Protein AF-A0A0C2HDV7-F1 (afdb_monomer)

Mean predicted aligned error: 20.83 Å

Foldseek 3Di:
DDDDDDDDDDDDDDDDDDDDDDDDDDDDDDDDDDDDDDDDDDPPDPPPPPDPPPPPPDLVNQQDDPVVCVVDVCNVVSVVVSVVVVVVVVVVVVVVVVVVVVVVDPDDDDWDKDKDKDKDKDDWADPPDDPDDTGHIDMDIDIDIDTDDPVVVVPPPDDPDPPPCDPDDGPCNVDPDDDDDDDDDDD

Structure (mmCIF, N/CA/C/O backbone):
data_AF-A0A0C2HDV7-F1
#
_entry.id   AF-A0A0C2HDV7-F1
#
loop_
_atom_site.group_PDB
_atom_site.id
_atom_site.type_symbol
_atom_site.label_atom_id
_atom_site.label_alt_id
_atom_site.label_comp_id
_atom_site.label_asym_id
_atom_site.label_entity_id
_atom_site.label_seq_id
_atom_site.pdbx_PDB_ins_code
_atom_site.Cartn_x
_atom_site.Cartn_y
_atom_site.Cartn_z
_atom_site.occupancy
_atom_site.B_iso_or_equiv
_atom_site.auth_seq_id
_atom_site.auth_comp_id
_atom_site.auth_asym_id
_atom_site.auth_atom_id
_atom_site.pdbx_PDB_model_num
ATOM 1 N N . MET A 1 1 ? -59.441 -46.193 22.919 1.00 48.69 1 MET A N 1
ATOM 2 C CA . MET A 1 1 ? -58.029 -46.493 22.608 1.00 48.69 1 MET A CA 1
ATOM 3 C C . MET A 1 1 ? -57.249 -45.200 22.692 1.00 48.69 1 MET A C 1
ATOM 5 O O . MET A 1 1 ? -57.453 -44.307 21.884 1.00 48.69 1 MET A O 1
ATOM 9 N N . G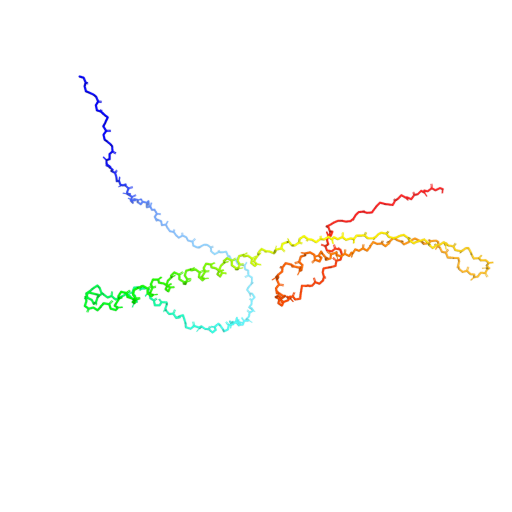LN A 1 2 ? -56.463 -45.074 23.749 1.00 44.62 2 GLN A N 1
ATOM 10 C CA . GLN A 1 2 ? -55.671 -43.905 24.094 1.00 44.62 2 GLN A CA 1
ATOM 11 C C . GLN A 1 2 ? -54.221 -44.386 24.103 1.00 44.62 2 GLN A C 1
ATOM 13 O O . GLN A 1 2 ? -53.930 -45.383 24.760 1.00 44.62 2 GLN A O 1
ATOM 18 N N . GLN A 1 3 ? -53.328 -43.733 23.361 1.00 53.06 3 GLN A N 1
ATOM 19 C CA . GLN A 1 3 ? -51.895 -43.954 23.524 1.00 53.06 3 GLN A CA 1
ATOM 20 C C . GLN A 1 3 ? -51.184 -42.603 23.552 1.00 53.06 3 GLN A C 1
ATOM 22 O O . GLN A 1 3 ? -51.102 -41.879 22.564 1.00 53.06 3 GLN A O 1
ATOM 27 N N . GLN A 1 4 ? -50.764 -42.267 24.768 1.00 49.44 4 GLN A N 1
ATOM 28 C CA . GLN A 1 4 ? -50.008 -41.091 25.166 1.00 49.44 4 GLN A CA 1
ATOM 29 C C . GLN A 1 4 ? -48.524 -41.318 24.832 1.00 49.44 4 GLN A C 1
ATOM 31 O O . GLN A 1 4 ? -48.013 -42.426 25.004 1.00 49.44 4 GLN A O 1
ATOM 36 N N . ARG A 1 5 ? -47.818 -40.273 24.382 1.00 45.16 5 ARG A N 1
ATOM 37 C CA . ARG A 1 5 ? -46.348 -40.253 24.348 1.00 45.16 5 ARG A CA 1
ATOM 38 C C . ARG A 1 5 ? -45.830 -39.680 25.662 1.00 45.16 5 ARG A C 1
ATOM 40 O O . ARG A 1 5 ? -46.248 -38.605 26.080 1.00 45.16 5 ARG A O 1
ATOM 47 N N . ALA A 1 6 ? -44.945 -40.443 26.293 1.00 49.50 6 ALA A N 1
ATOM 48 C CA . ALA A 1 6 ? -44.369 -40.164 27.594 1.00 49.50 6 ALA A CA 1
ATOM 49 C C . ALA A 1 6 ? -43.298 -39.062 27.559 1.00 49.50 6 ALA A C 1
ATOM 51 O O . ALA A 1 6 ? -42.581 -38.865 26.577 1.00 49.50 6 ALA A O 1
ATOM 52 N N . VAL A 1 7 ? -43.236 -38.385 28.699 1.00 46.41 7 VAL A N 1
ATOM 53 C CA . VAL A 1 7 ? -42.347 -37.311 29.136 1.00 46.41 7 VAL A CA 1
ATOM 54 C C . VAL A 1 7 ? -40.959 -37.871 29.463 1.00 46.41 7 VAL A C 1
ATOM 56 O O . VAL A 1 7 ? -40.852 -38.928 30.079 1.00 46.41 7 VAL A O 1
ATOM 59 N N . GLY A 1 8 ? -39.896 -37.151 29.098 1.00 40.53 8 GLY A N 1
ATOM 60 C CA . GLY A 1 8 ? -38.521 -37.454 29.504 1.00 40.53 8 GLY A CA 1
ATOM 61 C C . GLY A 1 8 ? -37.828 -36.214 30.065 1.00 40.53 8 GLY A C 1
ATOM 62 O O . GLY A 1 8 ? -37.508 -35.284 29.332 1.00 40.53 8 GLY A O 1
ATOM 63 N N . THR A 1 9 ? -37.614 -36.179 31.377 1.00 45.03 9 THR A N 1
ATOM 64 C CA . THR A 1 9 ? -36.794 -35.211 32.140 1.00 45.03 9 THR A CA 1
ATOM 65 C C . THR A 1 9 ? -36.450 -35.897 33.479 1.00 45.03 9 THR A C 1
ATOM 67 O O . THR A 1 9 ? -37.218 -36.774 33.876 1.00 45.03 9 THR A O 1
ATOM 70 N N . PRO A 1 10 ? -35.477 -35.455 34.302 1.00 49.47 10 PRO A N 1
ATOM 71 C CA . PRO A 1 10 ? -34.052 -35.116 34.123 1.00 49.47 10 PRO A CA 1
ATOM 72 C C . PRO A 1 10 ? -33.140 -36.031 34.999 1.00 49.47 10 PRO A C 1
ATOM 74 O O . PRO A 1 10 ? -33.642 -36.817 35.796 1.00 49.47 10 PRO A O 1
ATOM 77 N N . GLY A 1 11 ? -31.803 -35.890 34.962 1.00 38.06 11 GLY A N 1
ATOM 78 C CA . GLY A 1 11 ? -30.963 -36.517 36.006 1.00 38.06 11 GLY A CA 1
ATOM 79 C C . GLY A 1 11 ? -29.440 -36.531 35.816 1.00 38.06 11 GLY A C 1
ATOM 80 O O . GLY A 1 11 ? -28.897 -37.570 35.486 1.00 38.06 11 GLY A O 1
ATOM 81 N N . GLN A 1 12 ? -28.797 -35.375 36.037 1.00 54.12 12 GLN A N 1
ATOM 82 C CA . GLN A 1 12 ? -27.615 -35.103 36.895 1.00 54.12 12 GLN A CA 1
ATOM 83 C C . GLN A 1 12 ? -26.324 -35.988 36.937 1.00 54.12 12 GLN A C 1
ATOM 85 O O . GLN A 1 12 ? -26.309 -37.136 36.511 1.00 54.12 12 GLN A O 1
ATOM 90 N N . PRO A 1 13 ? -25.189 -35.411 37.421 1.00 50.50 13 PRO A N 1
ATOM 91 C CA . PRO A 1 13 ? -23.819 -35.776 37.048 1.00 50.50 13 PRO A CA 1
ATOM 92 C C . PRO A 1 13 ? -23.128 -36.718 38.049 1.00 50.50 13 PRO A C 1
ATOM 94 O O . PRO A 1 13 ? -23.463 -36.747 39.229 1.00 50.50 13 PRO A O 1
ATOM 97 N N . MET A 1 14 ? -22.083 -37.421 37.603 1.00 46.78 14 MET A N 1
ATOM 98 C CA . MET A 1 14 ? -21.182 -38.180 38.478 1.00 46.78 14 MET A CA 1
ATOM 99 C C . MET A 1 14 ? -19.749 -37.667 38.346 1.00 46.78 14 MET A C 1
ATOM 101 O O . MET A 1 14 ? -19.088 -37.870 37.330 1.00 46.78 14 MET A O 1
ATOM 105 N N . GLY A 1 15 ? -19.266 -37.018 39.404 1.00 45.50 15 GLY A N 1
ATOM 106 C CA . GLY A 1 15 ? -17.843 -36.948 39.710 1.00 45.50 15 GLY A CA 1
ATOM 107 C C . GLY A 1 15 ? -17.444 -38.137 40.584 1.00 45.50 15 GLY A C 1
ATOM 108 O O . GLY A 1 15 ? -18.199 -38.535 41.469 1.00 45.50 15 GLY A O 1
ATOM 109 N N . ARG A 1 16 ? -16.236 -38.673 40.387 1.00 40.19 16 ARG A N 1
ATOM 110 C CA . ARG A 1 16 ? -15.528 -39.434 41.423 1.00 40.19 16 ARG A CA 1
ATOM 111 C C . ARG A 1 16 ? -14.016 -39.302 41.260 1.00 40.19 16 ARG A C 1
ATOM 113 O O . ARG A 1 16 ? -13.449 -39.663 40.235 1.00 40.19 16 ARG A O 1
ATOM 120 N N . TYR A 1 17 ? -13.402 -38.784 42.318 1.00 38.69 17 TYR A N 1
ATOM 121 C CA . TYR A 1 17 ? -11.988 -38.905 42.653 1.00 38.69 17 TYR A CA 1
ATOM 122 C C . TYR A 1 17 ? -11.646 -40.358 43.024 1.00 38.69 17 TYR A C 1
ATOM 124 O O . TYR A 1 17 ? -12.464 -41.041 43.644 1.00 38.69 17 TYR A O 1
ATOM 132 N N . GLY A 1 18 ? -10.414 -40.789 42.740 1.00 40.88 18 GLY A N 1
ATOM 133 C CA . GLY A 1 18 ? -9.810 -41.981 43.342 1.00 40.88 18 GLY A CA 1
ATOM 134 C C . GLY A 1 18 ? -8.333 -42.169 42.940 1.00 40.88 18 GLY A C 1
ATOM 135 O O . GLY A 1 18 ? -8.039 -41.991 41.762 1.00 40.88 18 GLY A O 1
ATOM 136 N N . PRO A 1 19 ? -7.402 -42.481 43.869 1.00 49.50 19 PRO A N 1
ATOM 137 C CA . PRO A 1 19 ? -5.956 -42.265 43.720 1.00 49.50 19 PRO A CA 1
ATOM 138 C C . PRO A 1 19 ? -5.161 -43.549 43.410 1.00 49.50 19 PRO A C 1
ATOM 140 O O . PRO A 1 19 ? -5.576 -44.642 43.788 1.00 49.50 19 PRO A O 1
ATOM 143 N N . GLN A 1 20 ? -3.978 -43.419 42.795 1.00 45.97 20 GLN A N 1
ATOM 144 C CA . GLN A 1 20 ? -3.011 -44.520 42.658 1.00 45.97 20 GLN A CA 1
ATOM 145 C C . GLN A 1 20 ? -1.764 -44.272 43.535 1.00 45.97 20 GLN A C 1
ATOM 147 O O . GLN A 1 20 ? -1.162 -43.201 43.425 1.00 45.97 20 GLN A O 1
ATOM 152 N N . PRO A 1 21 ? -1.390 -45.218 44.422 1.00 45.91 21 PRO A N 1
ATOM 153 C CA . PRO A 1 21 ? -0.249 -45.107 45.329 1.00 45.91 21 PRO A CA 1
ATOM 154 C C . PRO A 1 21 ? 1.010 -45.813 44.795 1.00 45.91 21 PRO A C 1
ATOM 156 O O . PRO A 1 21 ? 0.920 -46.837 44.123 1.00 45.91 21 PRO A O 1
ATOM 159 N N . GLY A 1 22 ? 2.189 -45.307 45.178 1.00 41.81 22 GLY A N 1
ATOM 160 C CA . GLY A 1 22 ? 3.467 -46.012 45.016 1.00 41.81 22 GLY A CA 1
ATOM 161 C C . GLY A 1 22 ? 4.698 -45.109 45.148 1.00 41.81 22 GLY A C 1
ATOM 162 O O . GLY A 1 22 ? 5.231 -44.646 44.148 1.00 41.81 22 GLY A O 1
ATOM 163 N N . ALA A 1 23 ? 5.144 -44.860 46.382 1.00 42.09 23 ALA A N 1
ATOM 164 C CA . ALA A 1 23 ? 6.410 -44.201 46.733 1.00 42.09 23 ALA A CA 1
ATOM 165 C C . ALA A 1 23 ? 7.506 -45.268 46.986 1.00 42.09 23 ALA A C 1
ATOM 167 O O . ALA A 1 23 ? 7.201 -46.315 47.551 1.00 42.09 23 ALA A O 1
ATOM 168 N N . THR A 1 24 ? 8.768 -45.119 46.560 1.00 49.06 24 THR A N 1
ATOM 169 C CA . THR A 1 24 ? 9.946 -44.539 47.273 1.00 49.06 24 THR A CA 1
ATOM 170 C C . THR A 1 24 ? 11.250 -45.053 46.559 1.00 49.06 24 THR A C 1
ATOM 172 O O . THR A 1 24 ? 11.112 -45.748 45.556 1.00 49.06 24 THR A O 1
ATOM 175 N N . PRO A 1 25 ? 12.509 -44.769 46.987 1.00 48.03 25 PRO A N 1
ATOM 176 C CA . PRO A 1 25 ? 13.262 -43.533 46.723 1.00 48.03 25 PRO A CA 1
ATOM 177 C C . PRO A 1 25 ? 14.736 -43.760 46.251 1.00 48.03 25 PRO A C 1
ATOM 179 O O . PRO A 1 25 ? 15.220 -44.879 46.174 1.00 48.03 25 PRO A O 1
ATOM 182 N N . GLN A 1 26 ? 15.468 -42.650 46.038 1.00 40.72 26 GLN A N 1
ATOM 183 C CA . GLN A 1 26 ? 16.943 -42.498 46.091 1.00 40.72 26 GLN A CA 1
ATOM 184 C C . GLN A 1 26 ? 17.830 -43.273 45.094 1.00 40.72 26 GLN A C 1
ATOM 186 O O . GLN A 1 26 ? 18.019 -44.476 45.186 1.00 40.72 26 GLN A O 1
ATOM 191 N N . SER A 1 27 ? 18.626 -42.549 44.303 1.00 37.88 27 SER A N 1
ATOM 192 C CA . SER A 1 27 ? 19.987 -42.142 44.711 1.00 37.88 27 SER A CA 1
ATOM 193 C C . SER A 1 27 ? 20.729 -41.452 43.561 1.00 37.88 27 SER A C 1
ATOM 195 O O . SER A 1 27 ? 20.669 -41.837 42.396 1.00 37.88 27 SER A O 1
ATOM 197 N N . ALA A 1 28 ? 21.397 -40.358 43.915 1.00 45.84 28 ALA A N 1
ATOM 198 C CA . ALA A 1 28 ? 22.229 -39.561 43.037 1.00 45.84 28 ALA A CA 1
ATOM 199 C C . ALA A 1 28 ? 23.504 -40.330 42.669 1.00 45.84 28 ALA A C 1
ATOM 201 O O . ALA A 1 28 ? 24.279 -40.672 43.559 1.00 45.84 28 ALA A O 1
ATOM 202 N N . MET A 1 29 ? 23.772 -40.510 41.372 1.00 49.97 29 MET A N 1
ATOM 203 C CA . MET A 1 29 ? 25.102 -40.897 40.906 1.00 49.97 29 MET A CA 1
ATOM 204 C C . MET A 1 29 ? 25.754 -39.732 40.165 1.00 49.97 29 MET A C 1
ATOM 206 O O . MET A 1 29 ? 25.402 -39.375 39.040 1.00 49.97 29 MET A O 1
ATOM 210 N N . ARG A 1 30 ? 26.712 -39.122 40.865 1.00 43.41 30 ARG A N 1
ATOM 211 C CA . ARG A 1 30 ? 27.676 -38.148 40.356 1.00 43.41 30 ARG A CA 1
ATOM 212 C C . ARG A 1 30 ? 28.460 -38.762 39.192 1.00 43.41 30 ARG A C 1
ATOM 214 O O . ARG A 1 30 ? 29.067 -39.816 39.349 1.00 43.41 30 ARG A O 1
ATOM 221 N N . ARG A 1 31 ? 28.517 -38.062 38.057 1.00 42.34 31 ARG A N 1
ATOM 222 C CA . ARG A 1 31 ? 29.558 -38.264 37.038 1.00 42.34 31 ARG A CA 1
ATOM 223 C C . ARG A 1 31 ? 30.763 -37.369 37.375 1.00 42.34 31 ARG A C 1
ATOM 225 O O . ARG A 1 31 ? 30.552 -36.171 37.563 1.00 42.34 31 ARG A O 1
ATOM 232 N N . PRO A 1 32 ? 31.993 -37.902 37.475 1.00 42.62 32 PRO A N 1
ATOM 233 C CA . PRO A 1 32 ? 33.190 -37.107 37.721 1.00 42.62 32 PRO A CA 1
ATOM 234 C C . PRO A 1 32 ? 33.857 -36.657 36.412 1.00 42.62 32 PRO A C 1
ATOM 236 O O . PRO A 1 32 ? 33.950 -37.433 35.467 1.00 42.62 32 PRO A O 1
ATOM 239 N N . GLY A 1 33 ? 34.388 -35.430 36.406 1.00 40.81 33 GLY A N 1
ATOM 240 C CA . GLY A 1 33 ? 35.483 -35.032 35.511 1.00 40.81 33 GLY A CA 1
ATOM 241 C C . GLY A 1 33 ? 35.120 -34.070 34.378 1.00 40.81 33 GLY A C 1
ATOM 242 O O . GLY A 1 33 ? 34.785 -34.493 33.278 1.00 40.81 33 GLY A O 1
ATOM 243 N N . GLY A 1 34 ? 35.281 -32.769 34.628 1.00 47.22 34 GLY A N 1
ATOM 244 C CA . GLY A 1 34 ? 35.343 -31.720 33.606 1.00 47.22 34 GLY A CA 1
ATOM 245 C C . GLY A 1 34 ? 35.905 -30.427 34.220 1.00 47.22 34 GLY A C 1
ATOM 246 O O . GLY A 1 34 ? 35.340 -29.984 35.221 1.00 47.22 34 GLY A O 1
ATOM 247 N N . PRO A 1 35 ? 37.011 -29.839 33.716 1.00 51.84 35 PRO A N 1
ATOM 248 C CA . PRO A 1 35 ? 37.652 -28.687 34.354 1.00 51.84 35 PRO A CA 1
ATOM 249 C C . PRO A 1 35 ? 36.781 -27.427 34.313 1.00 51.84 35 PRO A C 1
ATOM 251 O O . PRO A 1 35 ? 36.218 -27.060 33.284 1.00 51.84 35 PRO A O 1
ATOM 254 N N . GLN A 1 36 ? 36.705 -26.763 35.462 1.00 45.19 36 GLN A N 1
ATOM 255 C CA . GLN A 1 36 ? 35.918 -25.570 35.738 1.00 45.19 36 GLN A CA 1
ATOM 256 C C . GLN A 1 36 ? 36.758 -24.319 35.423 1.00 45.19 36 GLN A C 1
ATOM 258 O O . GLN A 1 36 ? 37.765 -24.069 36.078 1.00 45.19 36 GLN A O 1
ATOM 263 N N . MET A 1 37 ? 36.351 -23.535 34.422 1.00 54.12 37 MET A N 1
ATOM 264 C CA . MET A 1 37 ? 36.906 -22.201 34.148 1.00 54.12 37 MET A CA 1
ATOM 265 C C . MET A 1 37 ? 36.133 -21.151 34.966 1.00 54.12 37 MET A C 1
ATOM 267 O O . MET A 1 37 ? 34.900 -21.150 34.901 1.00 54.12 37 MET A O 1
ATOM 271 N N . PRO A 1 38 ? 36.786 -20.236 35.707 1.00 53.69 38 PRO A N 1
ATOM 272 C CA . PRO A 1 38 ? 36.096 -19.138 36.368 1.00 53.69 38 PRO A CA 1
ATOM 273 C C . PRO A 1 38 ? 36.068 -17.919 35.437 1.00 53.69 38 PRO A C 1
ATOM 275 O O . PRO A 1 38 ? 37.097 -17.305 35.173 1.00 53.69 38 PRO A O 1
ATOM 278 N N . SER A 1 39 ? 34.888 -17.534 34.952 1.00 46.94 39 SER A N 1
ATOM 279 C CA . SER A 1 39 ? 34.677 -16.198 34.385 1.00 46.94 39 SER A CA 1
ATOM 280 C C . SER A 1 39 ? 33.662 -15.463 35.248 1.00 46.94 39 SER A C 1
ATOM 282 O O . SER A 1 39 ? 32.464 -15.740 35.221 1.00 46.94 39 SER A O 1
ATOM 284 N N . GLN A 1 40 ? 34.190 -14.567 36.082 1.00 54.16 40 GLN A N 1
ATOM 285 C CA . GLN A 1 40 ? 33.429 -13.548 36.788 1.00 54.16 40 GLN A CA 1
ATOM 286 C C . GLN A 1 40 ? 33.012 -1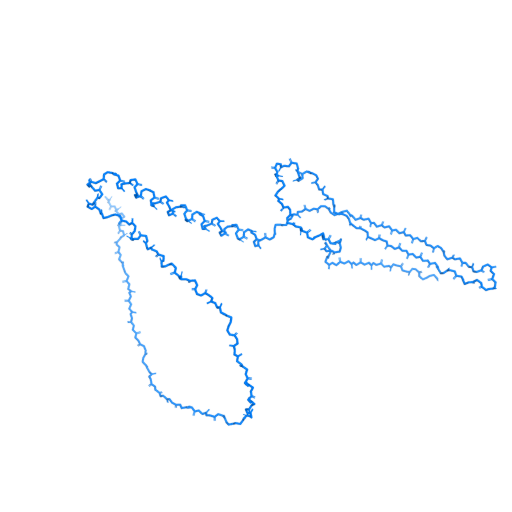2.472 35.782 1.00 54.16 40 GLN A C 1
ATOM 288 O O . GLN A 1 40 ? 33.855 -11.793 35.201 1.00 54.16 40 GLN A O 1
ATOM 293 N N . GLY A 1 41 ? 31.707 -12.294 35.613 1.00 50.03 41 GLY A N 1
ATOM 294 C CA . GLY A 1 41 ? 31.116 -11.120 34.986 1.00 50.03 41 GLY A CA 1
ATOM 295 C C . GLY A 1 41 ? 29.807 -10.801 35.708 1.00 50.03 41 GLY A C 1
ATOM 296 O O . GLY A 1 41 ? 28.981 -11.703 35.859 1.00 50.03 41 GLY A O 1
ATOM 297 N N . PRO A 1 42 ? 29.596 -9.575 36.215 1.00 60.16 42 PRO A N 1
ATOM 298 C CA . PRO A 1 42 ? 28.341 -9.232 36.870 1.00 60.16 42 PRO A CA 1
ATOM 299 C C . PRO A 1 42 ? 27.208 -9.153 35.831 1.00 60.16 42 PRO A C 1
ATOM 301 O O . PRO A 1 42 ? 27.385 -8.522 34.785 1.00 60.16 42 PRO A O 1
ATOM 304 N N . PRO A 1 43 ? 26.019 -9.730 36.088 1.00 52.78 43 PRO A N 1
ATOM 305 C CA . PRO A 1 43 ? 24.863 -9.476 35.247 1.00 52.78 43 PRO A CA 1
ATOM 306 C C . PRO A 1 43 ? 24.350 -8.059 35.531 1.00 52.78 43 PRO A C 1
ATOM 308 O O . PRO A 1 43 ? 23.731 -7.798 36.563 1.00 52.78 43 PRO A O 1
ATOM 311 N N . MET A 1 44 ? 24.593 -7.135 34.600 1.00 52.75 44 MET A N 1
ATOM 312 C CA . MET A 1 44 ? 23.867 -5.866 34.531 1.00 52.75 44 MET A CA 1
ATOM 313 C C . MET A 1 44 ? 22.379 -6.171 34.311 1.00 52.75 44 MET A C 1
ATOM 315 O O . MET A 1 44 ? 21.944 -6.479 33.202 1.00 52.75 44 MET A O 1
ATOM 319 N N . GLN A 1 45 ? 21.584 -6.104 35.379 1.00 61.50 45 GLN A N 1
ATOM 320 C CA . GLN A 1 45 ? 20.130 -6.071 35.267 1.00 61.50 45 GLN A CA 1
ATOM 321 C C . GLN A 1 45 ? 19.719 -4.681 34.761 1.00 61.50 45 GLN A C 1
ATOM 323 O O . GLN A 1 45 ? 20.050 -3.685 35.409 1.00 61.50 45 GLN A O 1
ATOM 328 N N . PRO A 1 46 ? 18.990 -4.558 33.637 1.00 54.66 46 PRO A N 1
ATOM 329 C CA . PRO A 1 46 ? 18.388 -3.288 33.282 1.00 54.66 46 PRO A CA 1
ATOM 330 C C . PRO A 1 46 ? 17.308 -2.973 34.317 1.00 54.66 46 PRO A C 1
ATOM 332 O O . PRO A 1 46 ? 16.369 -3.746 34.520 1.00 54.66 46 PRO A O 1
ATOM 335 N N . ASN A 1 47 ? 17.485 -1.827 34.968 1.00 51.09 47 ASN A N 1
ATOM 336 C CA . ASN A 1 47 ? 16.602 -1.227 35.953 1.00 51.09 47 ASN A CA 1
ATOM 337 C C . ASN A 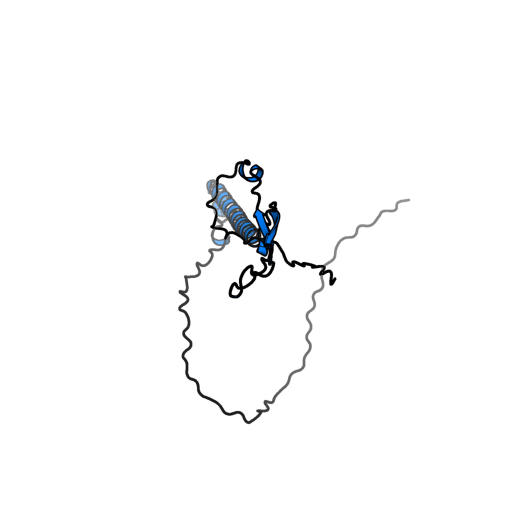1 47 ? 15.179 -1.099 35.374 1.00 51.09 47 ASN A C 1
ATOM 339 O O . ASN A 1 47 ? 14.826 -0.101 34.743 1.00 51.09 47 ASN A O 1
ATOM 343 N N . ARG A 1 48 ? 14.350 -2.139 35.534 1.00 56.81 48 ARG A N 1
ATOM 344 C CA . ARG A 1 48 ? 12.913 -2.047 35.280 1.00 56.81 48 ARG A CA 1
ATOM 345 C C . ARG A 1 48 ? 12.346 -1.192 36.396 1.00 56.81 48 ARG A C 1
ATOM 347 O O . ARG A 1 48 ? 12.084 -1.695 37.482 1.00 56.81 48 ARG A O 1
ATOM 354 N N . VAL A 1 49 ? 12.157 0.093 36.104 1.00 53.84 49 VAL A N 1
ATOM 355 C CA . VAL A 1 49 ? 11.324 0.992 36.903 1.00 53.84 49 VAL A CA 1
ATOM 356 C C . VAL A 1 49 ? 9.978 0.295 37.081 1.00 53.84 49 VAL A C 1
ATOM 358 O O . VAL A 1 49 ? 9.165 0.217 36.158 1.00 53.84 49 VAL A O 1
ATOM 361 N N . SER A 1 50 ? 9.790 -0.295 38.256 1.00 54.75 50 SER A N 1
ATOM 362 C CA . SER A 1 50 ? 8.557 -0.926 38.686 1.00 54.75 50 SER A CA 1
ATOM 363 C C . SER A 1 50 ? 7.519 0.176 38.806 1.00 54.75 50 SER A C 1
ATOM 365 O O . SER A 1 50 ? 7.391 0.819 39.847 1.00 54.75 50 SER A O 1
ATOM 367 N N . GLN A 1 51 ? 6.803 0.443 37.714 1.00 56.81 51 GLN A N 1
ATOM 368 C CA . GLN A 1 51 ? 5.606 1.257 37.803 1.00 56.81 51 GLN A CA 1
ATOM 369 C C . GLN A 1 51 ? 4.670 0.582 38.809 1.00 56.81 51 GLN A C 1
ATOM 371 O O . GLN A 1 51 ? 4.456 -0.632 38.702 1.00 56.81 51 GLN A O 1
ATOM 376 N N . PRO A 1 52 ? 4.131 1.320 39.794 1.00 51.44 52 PRO A N 1
ATOM 377 C CA . PRO A 1 52 ? 3.203 0.741 40.742 1.00 51.44 52 PRO A CA 1
ATOM 378 C C . PRO A 1 52 ? 2.027 0.189 39.946 1.00 51.44 52 PRO A C 1
ATOM 380 O O . PRO A 1 52 ? 1.312 0.928 39.264 1.00 51.44 52 PRO A O 1
ATOM 383 N N . ILE A 1 53 ? 1.856 -1.132 40.009 1.00 60.75 53 ILE A N 1
ATOM 384 C CA . ILE A 1 53 ? 0.675 -1.824 39.510 1.00 60.75 53 ILE A CA 1
ATOM 385 C C . ILE A 1 53 ? -0.500 -1.167 40.225 1.00 60.75 53 ILE A C 1
ATOM 387 O O . ILE A 1 53 ? -0.752 -1.434 41.402 1.00 60.75 53 ILE A O 1
ATOM 391 N N . ARG A 1 54 ? -1.191 -0.249 39.539 1.00 57.47 54 ARG A N 1
ATOM 392 C CA . ARG A 1 54 ? -2.444 0.318 40.026 1.00 57.47 54 ARG A CA 1
ATOM 393 C C . ARG A 1 54 ? -3.369 -0.873 40.202 1.00 57.47 54 ARG A C 1
ATOM 395 O O . ARG A 1 54 ? -3.826 -1.446 39.212 1.00 57.47 54 ARG A O 1
ATOM 402 N N . LYS A 1 55 ? -3.567 -1.297 41.454 1.00 58.53 55 LYS A N 1
ATOM 403 C CA . LYS A 1 55 ? -4.509 -2.354 41.816 1.00 58.53 55 LYS A CA 1
ATOM 404 C C . LYS A 1 55 ? -5.819 -1.993 41.131 1.00 58.53 55 LYS A C 1
ATOM 406 O O . LYS A 1 55 ? -6.402 -0.951 41.422 1.00 58.53 55 LYS A O 1
ATOM 411 N N . LYS A 1 56 ? -6.204 -2.792 40.138 1.00 59.56 56 LYS A N 1
ATOM 412 C CA . LYS A 1 56 ? -7.400 -2.562 39.334 1.00 59.56 56 LYS A CA 1
ATOM 413 C C . LYS A 1 56 ? -8.574 -2.649 40.313 1.00 59.56 56 LYS A C 1
ATOM 415 O O . LYS A 1 56 ? -8.892 -3.750 40.760 1.00 59.56 56 LYS A O 1
ATOM 420 N N . LYS A 1 57 ? -9.116 -1.496 40.739 1.00 62.09 57 LYS A N 1
ATOM 421 C CA . LYS A 1 57 ? -10.286 -1.430 41.630 1.00 62.09 57 LYS A CA 1
ATOM 422 C C . LYS A 1 57 ? -11.370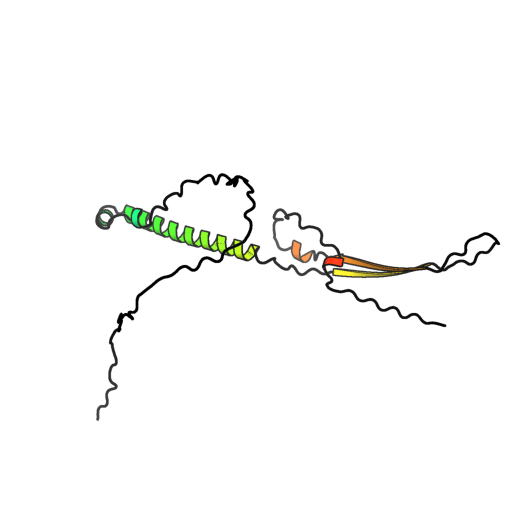 -2.301 41.010 1.00 62.09 57 LYS A C 1
ATOM 424 O O . LYS A 1 57 ? -11.651 -2.161 39.815 1.00 62.09 57 LYS A O 1
ATOM 429 N N . ARG A 1 58 ? -11.875 -3.272 41.770 1.00 61.84 58 ARG A N 1
ATOM 430 C CA . ARG A 1 58 ? -12.785 -4.276 41.223 1.00 61.84 58 ARG A CA 1
ATOM 431 C C . ARG A 1 58 ? -14.124 -3.607 40.948 1.00 61.84 58 ARG A C 1
ATOM 433 O O . ARG A 1 58 ? -14.521 -2.689 41.653 1.00 61.84 58 ARG A O 1
ATOM 440 N N . TYR A 1 59 ? -14.835 -4.086 39.931 1.00 65.06 59 TYR A N 1
ATOM 441 C CA . TYR A 1 59 ? -16.170 -3.586 39.598 1.00 65.06 59 TYR A CA 1
ATOM 442 C C . TYR A 1 59 ? -17.139 -3.662 40.793 1.00 65.06 59 TYR A C 1
ATOM 444 O O . TYR A 1 59 ? -17.963 -2.777 40.983 1.00 65.06 59 TYR A O 1
ATOM 452 N N . ALA A 1 60 ? -16.961 -4.675 41.647 1.00 60.44 60 ALA A N 1
ATOM 453 C CA . ALA A 1 60 ? -17.703 -4.845 42.893 1.00 60.44 60 ALA A CA 1
ATOM 454 C C . ALA A 1 60 ? -17.541 -3.671 43.876 1.00 60.44 60 ALA A C 1
ATOM 456 O O . ALA A 1 60 ? -18.487 -3.354 44.585 1.00 60.44 60 ALA A O 1
ATOM 457 N N . ASP A 1 61 ? -16.393 -2.986 43.864 1.00 64.00 61 ASP A N 1
ATOM 458 C C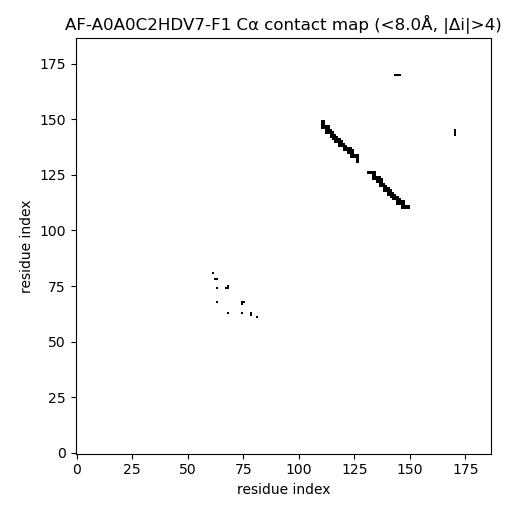A . ASP A 1 61 ? -16.125 -1.843 44.746 1.00 64.00 61 ASP A CA 1
ATOM 459 C C . ASP A 1 61 ? -16.834 -0.562 44.265 1.00 64.00 61 ASP A C 1
ATOM 461 O O . ASP A 1 61 ? -16.868 0.433 44.984 1.00 64.00 61 ASP A O 1
ATOM 465 N N . LYS A 1 62 ? -17.375 -0.567 43.036 1.00 70.44 62 LYS A N 1
ATOM 466 C CA . LYS A 1 62 ? -18.132 0.546 42.446 1.00 70.44 62 LYS A CA 1
ATOM 467 C C . LYS A 1 62 ? -19.654 0.354 42.549 1.00 70.44 62 LYS A C 1
ATOM 469 O O . LYS A 1 62 ? -20.389 1.215 42.096 1.00 70.44 62 LYS A O 1
ATOM 474 N N . LEU A 1 63 ? -20.160 -0.757 43.093 1.00 72.75 63 LEU A N 1
ATOM 475 C CA . LEU A 1 63 ? -21.604 -1.019 43.167 1.00 72.75 63 LEU A CA 1
ATOM 476 C C . LEU A 1 63 ? -22.205 -0.463 44.466 1.00 72.75 63 LEU A C 1
ATOM 478 O O . LEU A 1 63 ? -21.771 -0.819 45.558 1.00 72.75 63 LEU A O 1
ATOM 482 N N . ILE A 1 64 ? -23.251 0.363 44.357 1.00 71.94 64 ILE A N 1
ATOM 483 C CA . ILE A 1 64 ? -24.010 0.861 45.518 1.00 71.94 64 ILE A CA 1
ATOM 484 C C . ILE A 1 64 ? -24.882 -0.271 46.090 1.00 71.94 64 ILE A C 1
ATOM 486 O O . ILE A 1 64 ? -25.492 -1.026 45.326 1.00 71.94 64 ILE A O 1
ATOM 490 N N . SER A 1 65 ? -24.964 -0.392 47.421 1.00 74.00 65 SER A N 1
ATOM 491 C CA . SER A 1 65 ? -25.798 -1.393 48.112 1.00 74.00 65 SER A CA 1
ATOM 492 C C . SER A 1 65 ? -27.291 -1.239 47.764 1.00 74.00 65 SER A C 1
ATOM 494 O O . SER A 1 65 ? -27.767 -0.105 47.708 1.00 74.00 65 SER A O 1
ATOM 496 N N . PRO A 1 66 ? -28.056 -2.335 47.574 1.00 67.88 66 PRO A N 1
ATOM 497 C CA . PRO A 1 66 ? -29.479 -2.287 47.217 1.00 67.88 66 PRO A CA 1
ATOM 498 C C . PRO A 1 66 ? -30.343 -1.420 48.144 1.00 67.88 66 PRO A C 1
ATOM 500 O O . PRO A 1 66 ? -31.216 -0.714 47.657 1.00 67.88 66 PRO A O 1
ATOM 503 N N . GLN A 1 67 ? -30.055 -1.399 49.450 1.00 61.44 67 GLN A N 1
ATOM 504 C CA . GLN A 1 67 ? -30.811 -0.607 50.435 1.00 61.44 67 GLN A CA 1
ATOM 505 C C . GLN A 1 67 ? -30.671 0.912 50.234 1.00 61.44 67 GLN A C 1
ATOM 507 O O . GLN A 1 67 ? -31.593 1.663 50.524 1.00 61.44 67 GLN A O 1
ATOM 512 N N . VAL A 1 68 ? -29.537 1.377 49.700 1.00 63.19 68 VAL A N 1
ATOM 513 C CA . VAL A 1 68 ? -29.325 2.799 49.372 1.00 63.19 68 VAL A CA 1
ATOM 514 C C . VAL A 1 68 ? -29.986 3.155 48.034 1.00 63.19 68 VAL A C 1
ATOM 516 O O . VAL A 1 68 ? -30.306 4.317 47.797 1.00 63.19 68 VAL A O 1
ATOM 519 N N . ARG A 1 69 ? -30.243 2.161 47.170 1.00 65.81 69 ARG A N 1
ATOM 520 C CA . ARG A 1 69 ? -30.875 2.382 45.860 1.00 65.81 69 ARG A CA 1
ATOM 521 C C . ARG A 1 69 ? -32.349 2.747 45.964 1.00 65.81 69 ARG A C 1
ATOM 523 O O . ARG A 1 69 ? -32.829 3.557 45.185 1.00 65.81 69 ARG A O 1
ATOM 530 N N . GLU A 1 70 ? -33.043 2.157 46.930 1.00 62.62 70 GLU A N 1
ATOM 531 C CA . GLU A 1 70 ? -34.465 2.415 47.172 1.00 62.62 70 GLU A CA 1
ATOM 532 C C . GLU A 1 70 ? -34.696 3.782 47.840 1.00 62.62 70 GLU A C 1
ATOM 534 O O . GLU A 1 70 ? -35.721 4.419 47.620 1.00 62.62 70 GLU A O 1
ATOM 539 N N . LEU A 1 71 ? -33.7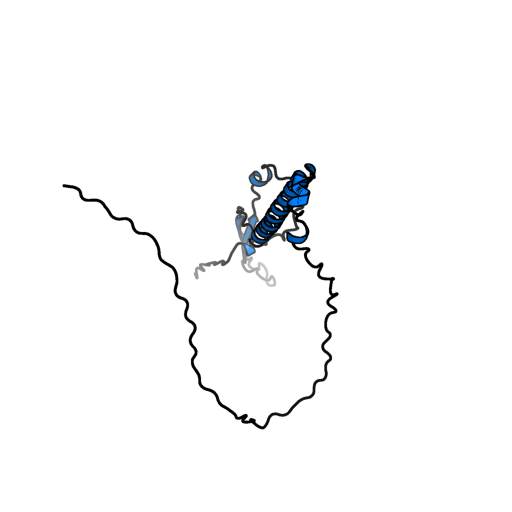06 4.269 48.600 1.00 64.56 71 LEU A N 1
ATOM 540 C CA . LEU A 1 71 ? -33.755 5.560 49.293 1.00 64.56 71 LEU A CA 1
ATOM 541 C C . LEU A 1 71 ? -33.344 6.749 48.413 1.00 64.56 71 LEU A C 1
ATOM 543 O O . LEU A 1 71 ? -33.756 7.874 48.686 1.00 64.56 71 LEU A O 1
ATOM 547 N N . VAL A 1 72 ? -32.520 6.526 47.382 1.00 73.69 72 VAL A N 1
ATOM 548 C CA . VAL A 1 72 ? -31.960 7.602 46.553 1.00 73.69 72 VAL A CA 1
ATOM 549 C C . VAL A 1 72 ? -32.248 7.337 45.071 1.00 73.69 72 VAL A C 1
ATOM 551 O O . VAL A 1 72 ? -31.550 6.524 44.456 1.00 73.69 72 VAL A O 1
ATOM 554 N N . PRO A 1 73 ? -33.213 8.040 44.449 1.00 72.00 73 PRO A N 1
ATOM 555 C CA . PRO A 1 73 ? -33.566 7.837 43.039 1.00 72.00 73 PRO A CA 1
ATOM 556 C C . PRO A 1 73 ? -32.412 8.142 42.063 1.00 72.00 73 PRO A C 1
ATOM 558 O O . PRO A 1 73 ? -32.340 7.557 40.984 1.00 72.00 73 PRO A O 1
ATOM 561 N N . GLU A 1 74 ? -31.447 8.979 42.455 1.00 77.19 74 GLU A N 1
ATOM 562 C CA . GLU A 1 74 ? -30.237 9.280 41.669 1.00 77.19 74 GLU A CA 1
ATOM 563 C C . GLU A 1 74 ? -29.269 8.084 41.547 1.00 77.19 74 GLU A C 1
ATOM 565 O O . GLU A 1 74 ? -28.422 8.042 40.651 1.00 77.19 74 GLU A O 1
ATOM 570 N N . SER A 1 75 ? -29.402 7.071 42.414 1.00 79.19 75 SER A N 1
ATOM 571 C CA . SER A 1 75 ? -28.550 5.874 42.404 1.00 79.19 75 SER A CA 1
ATOM 572 C C . SER A 1 75 ? -28.680 5.051 41.116 1.00 79.19 75 SER A C 1
ATOM 574 O O . SER A 1 75 ? -27.712 4.412 40.695 1.00 79.19 75 SER A O 1
ATOM 576 N N . GLN A 1 76 ? -29.842 5.100 40.455 1.00 80.69 76 GLN A N 1
ATOM 577 C CA . GLN A 1 76 ? -30.080 4.400 39.194 1.00 80.69 76 GLN A CA 1
ATOM 578 C C . GLN A 1 76 ? -29.246 5.003 38.056 1.00 80.69 76 GLN A C 1
ATOM 580 O O . GLN A 1 76 ? -28.581 4.270 37.326 1.00 80.69 76 GLN A O 1
ATOM 585 N N . ALA A 1 77 ? -29.179 6.336 37.973 1.00 84.25 77 ALA A N 1
ATOM 586 C CA . ALA A 1 77 ? -28.356 7.032 36.985 1.00 84.25 77 ALA A CA 1
ATOM 587 C C . ALA A 1 77 ? -26.861 6.703 37.154 1.00 84.25 77 ALA A C 1
ATOM 589 O O . ALA A 1 77 ? -26.140 6.532 36.171 1.00 84.25 77 ALA A O 1
ATOM 590 N N . TYR A 1 78 ? -26.391 6.546 38.396 1.00 84.44 78 TYR A N 1
ATOM 591 C CA . TYR A 1 78 ? -25.019 6.115 38.672 1.00 84.44 78 TYR A CA 1
ATOM 592 C C . TYR A 1 78 ? -24.734 4.687 38.176 1.00 84.44 78 TYR A C 1
ATOM 594 O O . TYR A 1 78 ? -23.691 4.437 37.568 1.00 84.44 78 TYR A O 1
ATOM 602 N N . MET A 1 79 ? -25.662 3.750 38.389 1.00 86.31 79 MET A N 1
ATOM 603 C CA . MET A 1 79 ? -25.545 2.374 37.889 1.00 86.31 79 MET A CA 1
ATOM 604 C C . MET A 1 79 ? -25.522 2.319 36.357 1.00 86.31 79 MET A C 1
ATOM 606 O O . MET A 1 79 ? -24.738 1.556 35.785 1.00 86.31 79 MET A O 1
ATOM 610 N N . ASP A 1 80 ? -26.324 3.155 35.696 1.00 88.38 80 ASP A N 1
ATOM 611 C CA . ASP A 1 80 ? -26.360 3.256 34.236 1.00 88.38 80 ASP A CA 1
ATOM 612 C C . ASP A 1 80 ? -25.051 3.835 33.679 1.00 88.38 80 ASP A C 1
ATOM 614 O O . ASP A 1 80 ? -24.496 3.299 32.716 1.00 88.38 80 ASP A O 1
ATOM 618 N N . LEU A 1 81 ? -24.490 4.865 34.325 1.00 89.31 81 LEU A N 1
ATOM 619 C CA . LEU A 1 81 ? -23.164 5.397 33.990 1.00 89.31 81 LEU A CA 1
ATOM 620 C C . LEU A 1 81 ? -22.068 4.340 34.162 1.00 89.31 81 LEU A C 1
ATOM 622 O O . LEU A 1 81 ? -21.185 4.215 33.312 1.00 89.31 81 LEU A O 1
ATOM 626 N N . LEU A 1 82 ? -22.140 3.546 35.228 1.00 88.94 82 LEU A N 1
ATOM 627 C CA . LEU A 1 82 ? -21.193 2.470 35.501 1.00 88.94 82 LEU A CA 1
ATOM 628 C C . LEU A 1 82 ? -21.296 1.328 34.466 1.00 88.94 82 LEU A C 1
ATOM 630 O O . LEU A 1 82 ? -20.282 0.777 34.024 1.00 88.94 82 LEU A O 1
ATOM 634 N N . ALA A 1 83 ? -22.510 0.984 34.033 1.00 87.31 83 ALA A N 1
ATOM 635 C CA . ALA A 1 83 ? -22.741 0.027 32.953 1.00 87.31 83 ALA A CA 1
ATOM 636 C C . ALA A 1 83 ? -22.244 0.563 31.599 1.00 87.31 83 ALA A C 1
ATOM 638 O O . ALA A 1 83 ? -21.632 -0.173 30.817 1.00 87.31 83 ALA A O 1
ATOM 639 N N . PHE A 1 84 ? -22.459 1.854 31.335 1.00 92.88 84 PHE A N 1
ATOM 640 C CA . PHE A 1 84 ? -21.963 2.528 30.142 1.00 92.88 84 PHE A CA 1
ATOM 641 C C . PHE A 1 84 ? -20.429 2.573 30.105 1.00 92.88 84 PHE A C 1
ATOM 643 O O . PHE A 1 84 ? -19.854 2.230 29.073 1.00 92.88 84 PHE A O 1
ATOM 650 N N . GLU A 1 85 ? -19.763 2.884 31.224 1.00 89.94 85 GLU A N 1
ATOM 651 C CA . GLU A 1 85 ? -18.296 2.843 31.363 1.00 89.94 85 GLU A CA 1
ATOM 652 C C . GLU A 1 85 ? -17.751 1.461 30.975 1.00 89.94 85 GLU A C 1
ATOM 654 O O . GLU A 1 85 ? -16.872 1.360 30.120 1.00 89.94 85 GLU A O 1
ATOM 659 N N . GLN A 1 86 ? -18.324 0.378 31.513 1.00 89.50 86 GLN A N 1
ATOM 660 C CA . GLN A 1 86 ? -17.907 -0.982 31.151 1.00 89.50 86 GLN A CA 1
ATOM 661 C C . GLN A 1 86 ? -18.084 -1.282 29.664 1.00 89.50 86 GLN A C 1
ATOM 663 O O . GLN A 1 86 ? -17.208 -1.884 29.037 1.00 89.50 86 GLN A O 1
ATOM 668 N N . LYS A 1 87 ? -19.225 -0.891 29.087 1.00 93.69 87 LYS A N 1
ATOM 669 C CA . LYS A 1 87 ? -19.510 -1.129 27.670 1.00 93.69 87 LYS A CA 1
ATOM 670 C C . LYS A 1 87 ? -18.559 -0.332 26.776 1.00 93.69 87 LYS A C 1
ATOM 672 O O . LYS A 1 87 ? -18.094 -0.862 25.760 1.00 93.69 87 LYS A O 1
ATOM 677 N N . LEU A 1 88 ? -18.238 0.903 27.159 1.00 96.44 88 LEU A N 1
ATOM 678 C CA . LEU A 1 88 ? -17.233 1.723 26.492 1.00 96.44 88 LEU A CA 1
ATOM 679 C C . LEU A 1 88 ? -15.852 1.081 26.585 1.00 96.44 88 LEU A C 1
ATOM 681 O O . LEU A 1 88 ? -15.238 0.850 25.548 1.00 96.44 88 LEU A O 1
ATOM 685 N N . ASP A 1 89 ? -15.388 0.716 27.777 1.00 91.44 89 ASP A N 1
ATOM 686 C CA . ASP A 1 89 ? -14.071 0.104 27.983 1.00 91.44 89 ASP A CA 1
ATOM 687 C C . ASP A 1 89 ? -13.911 -1.220 27.229 1.00 91.44 89 ASP A C 1
ATOM 689 O O . ASP A 1 89 ? -12.852 -1.490 26.645 1.00 91.44 89 ASP A O 1
ATOM 693 N N . ALA A 1 90 ? -14.969 -2.035 27.189 1.00 92.56 90 ALA A N 1
ATOM 694 C CA . ALA A 1 90 ? -15.009 -3.262 26.403 1.00 92.56 90 ALA A CA 1
ATOM 695 C C . ALA A 1 90 ? -14.892 -2.960 24.902 1.00 92.56 90 ALA A C 1
ATOM 697 O O . ALA A 1 90 ? -14.085 -3.576 24.201 1.00 92.56 90 ALA A O 1
ATOM 698 N N . THR A 1 91 ? -15.648 -1.973 24.414 1.00 96.69 91 THR A N 1
ATOM 699 C CA . THR A 1 91 ? -15.621 -1.551 23.007 1.00 96.69 91 THR A CA 1
ATOM 700 C C . THR A 1 91 ? -14.265 -0.963 22.628 1.00 96.69 91 THR A C 1
ATOM 702 O O . THR A 1 91 ? -13.715 -1.315 21.587 1.00 96.69 91 THR A O 1
ATOM 705 N N . ILE A 1 92 ? -13.684 -0.122 23.483 1.00 95.12 92 ILE A N 1
ATOM 706 C CA . ILE A 1 92 ? -12.380 0.509 23.277 1.00 95.12 92 ILE A CA 1
ATOM 707 C C . ILE A 1 92 ? -11.289 -0.554 23.257 1.00 95.12 92 ILE A C 1
ATOM 709 O O . ILE A 1 92 ? -10.505 -0.600 22.313 1.00 95.12 92 ILE A O 1
ATOM 713 N N . THR A 1 93 ? -11.238 -1.437 24.257 1.00 95.12 93 THR A N 1
ATOM 714 C CA . THR A 1 93 ? -10.257 -2.530 24.295 1.00 95.12 93 THR A CA 1
ATOM 715 C C . THR A 1 93 ? -10.366 -3.409 23.052 1.00 95.12 93 THR A C 1
ATOM 717 O O . THR A 1 93 ? -9.351 -3.683 22.412 1.00 95.12 93 THR A O 1
ATOM 720 N N . ARG A 1 94 ? -11.586 -3.789 22.658 1.00 96.00 94 ARG A N 1
ATOM 721 C CA . ARG A 1 94 ? -11.820 -4.577 21.444 1.00 96.00 94 ARG A CA 1
ATOM 722 C C . ARG A 1 94 ? -11.358 -3.842 20.188 1.00 96.00 94 ARG A C 1
ATOM 724 O O . ARG A 1 94 ? -10.581 -4.395 19.425 1.00 96.00 94 ARG A O 1
ATOM 731 N N . LYS A 1 95 ? -11.743 -2.577 20.003 1.00 96.81 95 LYS A N 1
ATOM 732 C CA . LYS A 1 95 ? -11.310 -1.771 18.850 1.00 96.81 95 LYS A CA 1
ATOM 733 C C . LYS A 1 95 ? -9.802 -1.566 18.814 1.00 96.81 95 LYS A C 1
ATOM 735 O O . LYS A 1 95 ? -9.214 -1.587 17.739 1.00 96.81 95 LYS A O 1
ATOM 740 N N . LYS A 1 96 ? -9.155 -1.415 19.971 1.00 95.62 96 LYS A N 1
ATOM 741 C CA . LYS A 1 96 ? -7.692 -1.359 20.061 1.00 95.62 96 LYS A CA 1
ATOM 742 C C . LYS A 1 96 ? -7.061 -2.658 19.565 1.00 95.62 96 LYS A C 1
ATOM 744 O O . LYS A 1 96 ? -6.082 -2.587 18.828 1.00 95.62 96 LYS A O 1
ATOM 749 N N . LEU A 1 97 ? -7.620 -3.813 19.927 1.00 94.69 97 LEU A N 1
ATOM 750 C CA . LEU A 1 97 ? -7.156 -5.110 19.430 1.00 94.69 97 LEU A CA 1
ATOM 751 C C . LEU A 1 97 ? -7.416 -5.273 17.930 1.00 94.69 97 LEU A C 1
ATOM 753 O O . LEU A 1 97 ? -6.484 -5.630 17.219 1.00 94.69 97 LEU A O 1
ATOM 757 N N . ASP A 1 98 ? -8.605 -4.921 17.437 1.00 92.56 98 ASP A N 1
ATOM 758 C CA . ASP A 1 98 ? -8.939 -4.974 16.007 1.00 92.56 98 ASP A CA 1
ATOM 759 C C . ASP A 1 98 ? -7.969 -4.113 15.180 1.00 92.56 98 ASP A C 1
ATOM 761 O O . ASP A 1 98 ? -7.455 -4.553 14.154 1.00 92.56 98 ASP A O 1
ATOM 765 N N . ILE A 1 99 ? -7.661 -2.894 15.646 1.00 91.38 99 ILE A N 1
ATOM 766 C CA . ILE A 1 99 ? -6.685 -2.005 14.997 1.00 91.38 99 ILE A CA 1
ATOM 767 C C . ILE A 1 99 ? -5.288 -2.629 15.038 1.00 91.38 99 ILE A C 1
ATOM 769 O O . ILE A 1 99 ? -4.590 -2.633 14.027 1.00 91.38 99 ILE A O 1
ATOM 773 N N . GLN A 1 100 ? -4.861 -3.180 16.177 1.00 91.88 100 GLN A N 1
ATOM 774 C CA . GLN A 1 100 ? -3.562 -3.850 16.278 1.00 91.88 100 GLN A CA 1
ATOM 775 C C . GLN A 1 100 ? -3.470 -5.080 15.365 1.00 91.88 100 GLN A C 1
ATOM 777 O O . GLN A 1 100 ? -2.427 -5.313 14.760 1.00 91.88 100 GLN A O 1
ATOM 782 N N . GLU A 1 101 ? -4.539 -5.862 15.243 1.00 89.62 101 GLU A N 1
ATOM 783 C CA . GLU A 1 101 ? -4.616 -7.024 14.360 1.00 89.62 101 GLU A CA 1
ATOM 784 C C . GLU A 1 101 ? -4.620 -6.610 12.883 1.00 89.62 101 GLU A C 1
ATOM 786 O O . GLU A 1 101 ? -3.908 -7.203 12.071 1.00 89.62 101 GLU A O 1
ATOM 791 N N . ALA A 1 102 ? -5.352 -5.550 12.538 1.00 85.50 102 ALA A N 1
ATOM 792 C CA . ALA A 1 102 ? -5.370 -4.990 11.193 1.00 85.50 102 ALA A CA 1
ATOM 793 C C . ALA A 1 102 ? -3.995 -4.437 10.794 1.00 85.50 102 ALA A C 1
ATOM 795 O O . ALA A 1 102 ? -3.516 -4.732 9.705 1.00 85.50 102 ALA A O 1
ATOM 796 N N . LEU A 1 103 ? -3.310 -3.714 11.686 1.00 85.19 103 LEU A N 1
ATOM 797 C CA . LEU A 1 103 ? -1.957 -3.204 11.435 1.00 85.19 103 LEU A CA 1
ATOM 798 C C . LEU A 1 103 ? -0.918 -4.325 11.275 1.00 85.19 103 LEU A C 1
ATOM 800 O O . LEU A 1 103 ? 0.068 -4.142 10.561 1.00 85.19 103 LEU A O 1
ATOM 804 N N . LYS A 1 104 ? -1.131 -5.487 11.909 1.00 87.44 104 LYS A N 1
ATOM 805 C CA . LYS A 1 104 ? -0.284 -6.679 11.726 1.00 87.44 104 LYS A CA 1
ATOM 806 C C . LYS A 1 104 ? -0.472 -7.347 10.369 1.00 87.44 104 LYS A C 1
ATOM 808 O O . LYS A 1 104 ? 0.410 -8.096 9.963 1.00 87.44 104 LYS A O 1
ATOM 813 N N . ARG A 1 105 ? -1.590 -7.114 9.674 1.00 82.25 105 ARG A N 1
ATOM 814 C CA . ARG A 1 105 ? -1.821 -7.602 8.310 1.00 82.25 105 ARG A CA 1
ATOM 815 C C . ARG A 1 105 ? -1.414 -6.498 7.327 1.00 82.25 105 ARG A C 1
ATOM 817 O O . ARG A 1 105 ? -2.182 -5.559 7.138 1.00 82.25 105 ARG A O 1
ATOM 824 N N . PRO A 1 106 ? -0.239 -6.577 6.668 1.00 76.56 106 PRO A N 1
ATOM 825 C CA . PRO A 1 106 ? 0.145 -5.568 5.689 1.00 76.56 106 PRO A CA 1
ATOM 826 C C . PRO A 1 106 ? -0.903 -5.525 4.572 1.00 76.56 106 PRO A C 1
ATOM 828 O O . PRO A 1 106 ? -1.098 -6.513 3.859 1.00 76.56 106 PRO A O 1
ATOM 831 N N . GLN A 1 107 ? -1.596 -4.396 4.427 1.00 79.12 107 GLN A N 1
ATOM 832 C CA . GLN A 1 107 ? -2.611 -4.233 3.393 1.00 79.12 107 GLN A CA 1
ATOM 833 C C . GLN A 1 107 ? -1.943 -4.258 2.013 1.00 79.12 107 GLN A C 1
ATOM 835 O O . GLN A 1 107 ? -1.162 -3.373 1.658 1.00 79.12 107 GLN A O 1
ATOM 840 N N . LYS A 1 108 ? -2.244 -5.290 1.220 1.00 80.81 108 LYS A N 1
ATOM 841 C CA . LYS A 1 108 ? -1.714 -5.435 -0.140 1.00 80.81 108 LYS A CA 1
ATOM 842 C C . LYS A 1 108 ? -2.499 -4.534 -1.089 1.00 80.81 108 LYS A C 1
ATOM 844 O O . LYS A 1 108 ? -3.605 -4.872 -1.500 1.00 80.81 108 LYS A O 1
ATOM 849 N N . VAL A 1 109 ? -1.916 -3.398 -1.454 1.00 83.81 109 VAL A N 1
ATOM 850 C CA . VAL A 1 109 ? -2.464 -2.523 -2.497 1.00 83.81 109 VAL A CA 1
ATOM 851 C C . VAL A 1 109 ? -2.027 -3.052 -3.864 1.00 83.81 109 VAL A C 1
ATOM 853 O O . VAL A 1 109 ? -0.828 -3.177 -4.126 1.00 83.81 109 VAL A O 1
ATOM 856 N N . LYS A 1 110 ? -2.989 -3.374 -4.738 1.00 86.00 110 LYS A N 1
ATOM 857 C CA . LYS A 1 110 ? -2.704 -3.694 -6.143 1.00 86.00 110 LYS A CA 1
ATOM 858 C C . LYS A 1 110 ? -2.332 -2.399 -6.866 1.00 86.00 110 LYS A C 1
ATOM 860 O O . LYS A 1 110 ? -3.055 -1.415 -6.777 1.00 86.00 110 LYS A O 1
ATOM 865 N N . LYS A 1 111 ? -1.196 -2.405 -7.558 1.00 86.88 111 LYS A N 1
ATOM 866 C CA . LYS A 1 111 ? -0.717 -1.304 -8.401 1.00 86.88 111 LYS A CA 1
ATOM 867 C C . LYS A 1 111 ? -0.289 -1.878 -9.747 1.00 86.88 111 LYS A C 1
ATOM 869 O O . LYS A 1 111 ? 0.122 -3.037 -9.812 1.00 86.88 111 LYS A O 1
ATOM 874 N N . ARG A 1 112 ? -0.375 -1.082 -10.808 1.00 90.75 112 ARG A N 1
ATOM 875 C CA . ARG A 1 112 ? 0.031 -1.496 -12.155 1.00 90.75 112 ARG A CA 1
ATOM 876 C C . ARG A 1 112 ? 1.511 -1.188 -12.358 1.00 90.75 112 ARG A C 1
ATOM 878 O O . ARG A 1 112 ? 1.928 -0.055 -12.159 1.00 90.75 112 ARG A O 1
ATOM 885 N N . LEU A 1 113 ? 2.310 -2.180 -12.743 1.00 92.00 113 LEU A N 1
ATOM 886 C CA . LEU A 1 113 ? 3.715 -1.995 -13.115 1.00 92.00 113 LEU A CA 1
ATOM 887 C C . LEU A 1 113 ? 3.816 -1.980 -14.642 1.00 92.00 113 LEU A C 1
ATOM 889 O O . LEU A 1 113 ? 3.386 -2.930 -15.290 1.00 92.00 113 LEU A O 1
ATOM 893 N N . ARG A 1 114 ? 4.362 -0.910 -15.217 1.00 93.69 114 ARG A N 1
ATOM 894 C CA . ARG A 1 114 ? 4.675 -0.822 -16.644 1.00 93.69 114 ARG A CA 1
ATOM 895 C C . ARG A 1 114 ? 6.142 -1.168 -16.855 1.00 93.69 114 ARG A C 1
ATOM 897 O O . ARG A 1 114 ? 6.989 -0.625 -16.150 1.00 93.69 114 ARG A O 1
ATOM 904 N N . ILE A 1 115 ? 6.416 -2.051 -17.809 1.00 95.44 115 ILE A N 1
ATOM 905 C CA . ILE A 1 115 ? 7.760 -2.532 -18.142 1.00 95.44 115 ILE A CA 1
ATOM 906 C C . ILE A 1 115 ? 8.117 -2.027 -19.539 1.00 95.44 115 ILE A C 1
ATOM 908 O O . ILE A 1 115 ? 7.285 -2.095 -20.442 1.00 95.44 115 ILE A O 1
ATOM 912 N N . TYR A 1 116 ? 9.338 -1.526 -19.690 1.00 96.25 116 TYR A N 1
ATOM 913 C CA . TYR A 1 116 ? 9.924 -1.103 -20.955 1.00 96.25 116 TYR A CA 1
ATOM 914 C C . TYR A 1 116 ? 11.156 -1.959 -21.230 1.00 96.25 116 TYR A C 1
ATOM 916 O O . TYR A 1 116 ? 11.994 -2.134 -20.345 1.00 96.25 116 TYR A O 1
ATOM 924 N N . ILE A 1 117 ? 11.242 -2.496 -22.443 1.00 95.44 117 ILE A N 1
ATOM 925 C CA . ILE A 1 117 ? 12.378 -3.289 -22.907 1.00 95.44 117 ILE A CA 1
ATOM 926 C C . ILE A 1 117 ? 12.939 -2.569 -24.126 1.00 95.44 117 ILE A C 1
ATOM 928 O O . ILE A 1 117 ? 12.225 -2.393 -25.112 1.00 95.44 117 ILE A O 1
ATOM 932 N N . SER A 1 118 ? 14.193 -2.142 -24.032 1.00 96.50 118 SER A N 1
ATOM 933 C CA . SER A 1 118 ? 14.886 -1.403 -25.084 1.00 96.50 118 SER A CA 1
ATOM 934 C C . SER A 1 118 ? 16.177 -2.120 -25.444 1.00 96.50 118 SER A C 1
ATOM 936 O O . SER A 1 118 ? 16.914 -2.541 -24.556 1.00 96.50 118 SER A O 1
ATOM 938 N N . HIS A 1 119 ? 16.453 -2.235 -26.737 1.00 94.50 119 HIS A N 1
ATOM 939 C CA . HIS A 1 119 ? 17.688 -2.801 -27.264 1.00 94.50 119 HIS A CA 1
ATOM 940 C C . HIS A 1 119 ? 18.478 -1.708 -27.985 1.00 94.50 119 HIS A C 1
ATOM 942 O O . HIS A 1 119 ? 17.918 -0.984 -28.811 1.00 94.50 119 HIS A O 1
ATOM 948 N N . THR A 1 120 ? 19.771 -1.630 -27.692 1.00 94.62 120 THR A N 1
ATOM 949 C CA . THR A 1 120 ? 20.721 -0.741 -28.355 1.00 94.62 120 THR A CA 1
ATOM 950 C C . THR A 1 120 ? 21.866 -1.581 -28.898 1.00 94.62 120 THR A C 1
ATOM 952 O O . THR A 1 120 ? 22.498 -2.310 -28.141 1.00 94.62 120 THR A O 1
ATOM 955 N N . PHE A 1 121 ? 22.157 -1.456 -30.190 1.00 93.12 121 PHE A N 1
ATOM 956 C CA . PHE A 1 121 ? 23.307 -2.093 -30.824 1.00 93.12 121 PHE A CA 1
ATOM 957 C C . PHE A 1 121 ? 24.299 -1.028 -31.279 1.00 93.12 121 PHE A C 1
ATOM 959 O O . PHE A 1 121 ? 23.921 -0.050 -31.923 1.00 93.12 121 PHE A O 1
ATOM 966 N N . ILE A 1 122 ? 25.563 -1.233 -30.938 1.00 89.00 122 ILE A N 1
ATOM 967 C CA . ILE A 1 122 ? 26.701 -0.425 -31.343 1.00 89.00 122 ILE A CA 1
ATOM 968 C C . ILE A 1 122 ? 27.531 -1.308 -32.267 1.00 89.00 122 ILE A C 1
ATOM 970 O O . ILE A 1 122 ? 28.109 -2.307 -31.835 1.00 89.00 122 ILE A O 1
ATOM 974 N N . ALA A 1 123 ? 27.561 -0.952 -33.549 1.00 87.38 123 ALA A N 1
ATOM 975 C CA . ALA A 1 123 ? 28.371 -1.662 -34.524 1.00 87.38 123 ALA A CA 1
ATOM 976 C C . ALA A 1 123 ? 29.857 -1.475 -34.201 1.00 87.38 123 ALA A C 1
ATOM 978 O O . ALA A 1 123 ? 30.298 -0.373 -33.869 1.00 87.38 123 ALA A O 1
ATOM 979 N N . GLY A 1 124 ? 30.615 -2.562 -34.307 1.00 83.56 124 GLY A N 1
ATOM 980 C CA . GLY A 1 124 ? 32.064 -2.488 -34.247 1.00 83.56 124 GLY A CA 1
ATOM 981 C C . GLY A 1 124 ? 32.613 -1.769 -35.474 1.00 83.56 124 GLY A C 1
ATOM 982 O O . GLY A 1 124 ? 32.021 -1.850 -36.552 1.00 83.56 124 GLY A O 1
ATOM 983 N N . LYS A 1 125 ? 33.730 -1.061 -35.309 1.00 81.00 125 LYS A N 1
ATOM 984 C CA . LYS A 1 125 ? 34.445 -0.426 -36.417 1.00 81.00 125 LYS A CA 1
ATOM 985 C C . LYS A 1 125 ? 35.784 -1.129 -36.587 1.00 81.00 125 LYS A C 1
ATOM 987 O O . LYS A 1 125 ? 36.522 -1.271 -35.611 1.00 81.00 125 LYS A O 1
ATOM 992 N N . GLU A 1 126 ? 36.075 -1.585 -37.800 1.00 71.62 126 GLU A N 1
ATOM 993 C CA . GLU A 1 126 ? 37.409 -2.091 -38.121 1.00 71.62 126 GLU A CA 1
ATOM 994 C C . GLU A 1 126 ? 38.420 -0.938 -38.116 1.00 71.62 126 GLU A C 1
ATOM 996 O O . GLU A 1 126 ? 38.060 0.193 -38.461 1.00 71.62 126 GLU A O 1
ATOM 1001 N N . PRO A 1 127 ? 39.670 -1.192 -37.700 1.00 71.25 127 PRO A N 1
ATOM 1002 C CA . PRO A 1 127 ? 40.687 -0.158 -37.671 1.00 71.25 127 PRO A CA 1
ATOM 1003 C C . PRO A 1 127 ? 41.064 0.237 -39.101 1.00 71.25 127 PRO A C 1
ATOM 1005 O O . PRO A 1 127 ? 41.617 -0.557 -39.857 1.00 71.25 127 PRO A O 1
ATOM 1008 N N . GLU A 1 128 ? 40.758 1.477 -39.488 1.00 65.94 128 GLU A N 1
ATOM 1009 C CA . GLU A 1 128 ? 41.053 1.994 -40.834 1.00 65.94 128 GLU A CA 1
ATOM 1010 C C . GLU A 1 128 ? 42.548 2.329 -41.011 1.00 65.94 128 GLU A C 1
ATOM 1012 O O . GLU A 1 128 ? 43.007 2.556 -42.133 1.00 65.94 128 GLU A O 1
ATOM 1017 N N . LYS A 1 129 ? 43.329 2.355 -39.919 1.00 67.31 129 LYS A N 1
ATOM 1018 C CA . LYS A 1 129 ? 44.779 2.598 -39.917 1.00 67.31 129 LYS A CA 1
ATOM 1019 C C . LYS A 1 129 ? 45.531 1.650 -38.985 1.00 67.31 129 LYS A C 1
ATOM 1021 O O . LYS A 1 129 ? 45.061 1.307 -37.904 1.00 67.31 129 LYS A O 1
ATOM 1026 N N . GLU A 1 130 ? 46.751 1.306 -39.390 1.00 56.69 130 GLU A N 1
ATOM 1027 C CA . GLU A 1 130 ? 47.717 0.526 -38.611 1.00 56.69 130 GLU A CA 1
ATOM 1028 C C . GLU A 1 130 ? 48.092 1.298 -37.327 1.00 56.69 130 GLU A C 1
ATOM 1030 O O . GLU A 1 130 ? 48.853 2.264 -37.364 1.00 56.69 130 GLU A O 1
ATOM 1035 N N . GLY A 1 131 ? 47.464 0.933 -36.202 1.00 62.62 131 GLY A N 1
ATOM 1036 C CA . GLY A 1 131 ? 47.622 1.582 -34.891 1.00 62.62 131 GLY A CA 1
ATOM 1037 C C . GLY A 1 131 ? 46.316 2.020 -34.213 1.00 62.62 131 GLY A C 1
ATOM 1038 O O . GLY A 1 131 ? 46.350 2.403 -33.045 1.00 62.62 131 GLY A O 1
ATOM 1039 N N . GLU A 1 132 ? 45.176 1.960 -34.905 1.00 63.06 132 GLU A N 1
ATOM 1040 C CA . GLU A 1 132 ? 43.856 2.188 -34.307 1.00 63.06 132 GLU A CA 1
ATOM 1041 C C . GLU A 1 132 ? 43.323 0.863 -33.730 1.00 63.06 132 GLU A C 1
ATOM 1043 O O . GLU A 1 132 ? 43.407 -0.181 -34.374 1.00 63.06 132 GLU A O 1
ATOM 1048 N N . GLU A 1 133 ? 42.830 0.861 -32.491 1.00 66.12 133 GLU A N 1
ATOM 1049 C CA . GLU A 1 133 ? 42.234 -0.334 -31.887 1.00 66.12 133 GLU A CA 1
ATOM 1050 C C . GLU A 1 133 ? 40.797 -0.469 -32.415 1.00 66.12 133 GLU A C 1
ATOM 1052 O O . GLU A 1 133 ? 39.951 0.398 -32.180 1.00 66.12 133 GLU A O 1
ATOM 1057 N N . GLY A 1 134 ? 40.522 -1.527 -33.184 1.00 68.94 134 GLY A N 1
ATOM 1058 C CA . GLY A 1 134 ? 39.178 -1.801 -33.695 1.00 68.94 134 GLY A CA 1
ATOM 1059 C C . GLY A 1 134 ? 38.162 -1.906 -32.556 1.00 68.94 134 GLY A C 1
ATOM 1060 O O . GLY A 1 134 ? 38.437 -2.489 -31.509 1.00 68.94 134 GLY A O 1
ATOM 1061 N N . THR A 1 135 ? 36.966 -1.347 -32.741 1.00 80.62 135 THR A N 1
ATOM 1062 C CA . THR A 1 135 ? 35.914 -1.413 -31.717 1.00 80.62 135 THR A CA 1
ATOM 1063 C C . THR A 1 135 ? 35.112 -2.699 -31.897 1.00 80.62 135 THR A C 1
ATOM 1065 O O . THR A 1 135 ? 34.597 -2.952 -32.982 1.00 80.62 135 THR A O 1
ATOM 1068 N N . VAL A 1 136 ? 34.974 -3.511 -30.847 1.00 85.88 136 VAL A N 1
ATOM 1069 C CA . VAL A 1 136 ? 34.159 -4.739 -30.877 1.00 85.88 136 VAL A CA 1
ATOM 1070 C C . VAL A 1 136 ? 32.667 -4.369 -30.891 1.00 85.88 136 VAL A C 1
ATOM 1072 O O . VAL A 1 136 ? 32.266 -3.481 -30.133 1.00 85.88 136 VAL A O 1
ATOM 1075 N N . PRO A 1 137 ? 31.823 -5.027 -3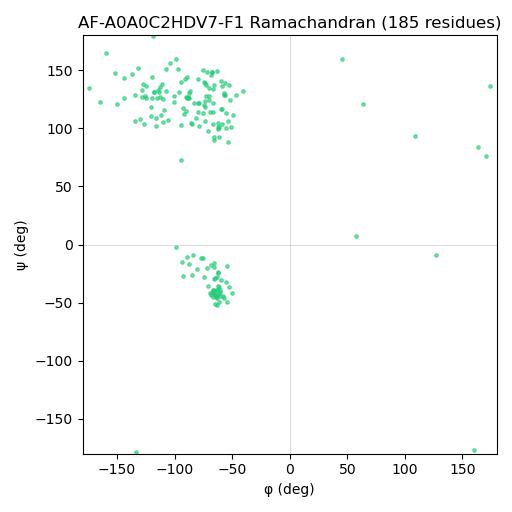1.712 1.00 88.19 137 PRO A N 1
ATOM 1076 C CA . PRO A 1 137 ? 30.382 -4.800 -31.684 1.00 88.19 137 PRO A CA 1
ATOM 1077 C C . PRO A 1 137 ? 29.800 -5.100 -30.299 1.00 88.19 137 PRO A C 1
ATOM 1079 O O . PRO A 1 137 ? 30.110 -6.115 -29.676 1.00 88.19 137 PRO A O 1
ATOM 1082 N N . MET A 1 138 ? 28.921 -4.220 -29.830 1.00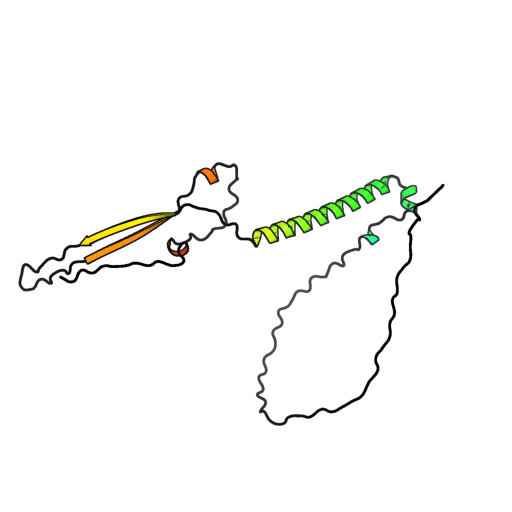 89.25 138 MET A N 1
ATOM 1083 C CA . MET A 1 138 ? 28.304 -4.294 -28.509 1.00 89.25 138 MET A CA 1
ATOM 1084 C C . MET A 1 138 ? 26.790 -4.214 -28.639 1.00 89.25 138 MET A C 1
ATOM 1086 O O . MET A 1 138 ? 26.263 -3.394 -29.383 1.00 89.25 138 MET A O 1
ATOM 1090 N N . TRP A 1 139 ? 26.076 -5.029 -27.870 1.00 90.62 139 TRP A N 1
ATOM 1091 C CA . TRP A 1 139 ? 24.639 -4.874 -27.684 1.00 90.62 139 TRP A CA 1
ATOM 1092 C C . TRP A 1 139 ? 24.329 -4.646 -26.207 1.00 90.62 139 TRP A C 1
ATOM 1094 O O . TRP A 1 139 ? 24.970 -5.206 -25.319 1.00 90.62 139 TRP A O 1
ATOM 1104 N N . GLU A 1 140 ? 23.329 -3.816 -25.942 1.00 92.50 140 GLU A N 1
ATOM 1105 C CA . GLU A 1 140 ? 22.814 -3.540 -24.611 1.00 92.50 140 GLU A CA 1
ATOM 1106 C C . GLU A 1 140 ? 21.298 -3.740 -24.617 1.00 92.50 140 GLU A C 1
ATOM 1108 O O . GLU A 1 140 ? 20.577 -3.145 -25.419 1.00 92.50 140 GLU A O 1
ATOM 1113 N N . LEU A 1 141 ? 20.799 -4.562 -23.694 1.00 94.25 141 LEU A N 1
ATOM 1114 C CA . LEU A 1 141 ? 19.370 -4.723 -23.444 1.00 94.25 141 LEU A CA 1
ATOM 1115 C C . LEU A 1 141 ? 19.021 -4.090 -22.098 1.00 94.25 141 LEU A C 1
ATOM 1117 O O . LEU A 1 141 ? 19.454 -4.552 -21.042 1.00 94.25 141 LEU A O 1
ATOM 1121 N N . ARG A 1 142 ? 18.203 -3.039 -22.128 1.00 94.94 142 ARG A N 1
ATOM 1122 C CA . ARG A 1 142 ? 17.724 -2.333 -20.939 1.00 94.94 142 ARG A CA 1
ATOM 1123 C C . ARG A 1 142 ? 16.310 -2.774 -20.607 1.00 94.94 142 ARG A C 1
ATOM 1125 O O . ARG A 1 142 ? 15.415 -2.709 -21.447 1.00 94.94 142 ARG A O 1
ATOM 1132 N N . VAL A 1 143 ? 16.105 -3.170 -19.354 1.00 95.19 143 VAL A N 1
ATOM 1133 C CA . VAL A 1 143 ? 14.781 -3.467 -18.801 1.00 95.19 143 VAL A CA 1
ATOM 1134 C C . VAL A 1 143 ? 14.489 -2.465 -17.694 1.00 95.19 143 VAL A C 1
ATOM 1136 O O . VAL A 1 143 ? 15.072 -2.522 -16.612 1.00 95.19 143 VAL A O 1
ATOM 1139 N N . GLU A 1 144 ? 13.569 -1.545 -17.958 1.00 93.69 144 GLU A N 1
ATOM 1140 C CA . GLU A 1 144 ? 13.098 -0.569 -16.980 1.00 93.69 144 GLU A CA 1
ATOM 1141 C C . GLU A 1 144 ? 11.682 -0.912 -16.525 1.00 93.69 144 GLU A C 1
ATOM 1143 O O . GLU A 1 144 ? 10.869 -1.424 -17.295 1.00 93.69 144 GLU A O 1
ATOM 1148 N N . GLY A 1 145 ? 11.325 -0.549 -15.291 1.00 93.62 145 GLY A N 1
ATOM 1149 C CA . GLY A 1 145 ? 9.920 -0.563 -14.908 1.00 93.62 145 GLY A CA 1
ATOM 1150 C C . GLY A 1 145 ? 9.509 0.558 -13.980 1.00 93.62 145 GLY A C 1
ATOM 1151 O O . GLY A 1 145 ? 10.245 0.988 -13.090 1.00 93.62 145 GLY A O 1
ATOM 1152 N N . ARG A 1 146 ? 8.286 1.032 -14.215 1.00 90.75 146 ARG A N 1
ATOM 1153 C CA . ARG A 1 146 ? 7.671 2.169 -13.537 1.00 90.75 146 ARG A CA 1
ATOM 1154 C C . ARG A 1 146 ? 6.303 1.777 -13.006 1.00 90.75 146 ARG A C 1
ATOM 1156 O O . ARG A 1 146 ? 5.500 1.166 -13.708 1.00 90.75 146 ARG A O 1
ATOM 1163 N N . LEU A 1 147 ? 6.035 2.125 -11.754 1.00 90.06 147 LEU A N 1
ATOM 1164 C CA . LEU A 1 147 ? 4.736 1.894 -11.135 1.00 90.06 147 LEU A CA 1
ATOM 1165 C C . LEU A 1 147 ? 3.773 2.993 -11.596 1.00 90.06 147 LEU A C 1
ATOM 1167 O O . LEU A 1 147 ? 4.053 4.171 -11.405 1.00 90.06 147 LEU A O 1
ATOM 1171 N N . ILE A 1 148 ? 2.664 2.609 -12.215 1.00 88.62 148 ILE A N 1
ATOM 1172 C CA . ILE A 1 148 ? 1.576 3.518 -12.559 1.00 88.62 148 ILE A CA 1
ATOM 1173 C C . ILE A 1 148 ? 0.777 3.755 -11.278 1.00 88.62 148 ILE A C 1
ATOM 1175 O O . ILE A 1 148 ? 0.272 2.812 -10.659 1.00 88.62 148 ILE A O 1
ATOM 1179 N N . GLU A 1 149 ? 0.676 5.013 -10.871 1.00 78.12 149 GLU A N 1
ATOM 1180 C CA . GLU A 1 149 ? -0.274 5.424 -9.846 1.00 78.12 149 GLU A CA 1
ATOM 1181 C C . GLU A 1 149 ? -1.632 5.593 -10.526 1.00 78.12 149 GLU A C 1
ATOM 1183 O O . GLU A 1 149 ? -1.815 6.493 -11.343 1.00 78.12 149 GLU A O 1
ATOM 1188 N N . ASP A 1 150 ? -2.578 4.690 -10.249 1.00 67.19 150 ASP A N 1
ATOM 1189 C CA . ASP A 1 150 ? -3.956 4.903 -10.683 1.00 67.19 150 ASP A CA 1
ATOM 1190 C C . ASP A 1 150 ? -4.487 6.115 -9.903 1.00 67.19 150 ASP A C 1
ATOM 1192 O O . ASP A 1 150 ? -4.818 6.025 -8.718 1.00 67.19 150 ASP A O 1
ATOM 1196 N N . GLN A 1 151 ? -4.569 7.260 -10.582 1.00 58.59 151 GLN A N 1
ATOM 1197 C CA . GLN A 1 151 ? -5.137 8.511 -10.064 1.00 58.59 151 GLN A CA 1
ATOM 1198 C C . GLN A 1 151 ? -6.572 8.316 -9.526 1.00 58.59 151 GLN A C 1
ATOM 1200 O O . GLN A 1 151 ? -7.040 9.070 -8.676 1.00 58.59 151 GLN A O 1
ATOM 1205 N N . ASN A 1 152 ? -7.230 7.226 -9.933 1.00 50.91 152 ASN A N 1
ATOM 1206 C CA . ASN A 1 152 ? -8.548 6.802 -9.474 1.00 50.91 152 ASN A CA 1
ATOM 1207 C C . ASN A 1 152 ? -8.609 6.387 -7.988 1.00 50.91 152 ASN A C 1
ATOM 1209 O O . ASN A 1 152 ? -9.691 6.348 -7.413 1.00 50.91 152 ASN A O 1
ATOM 1213 N N . GLY A 1 153 ? -7.474 6.068 -7.352 1.00 50.97 153 GLY A N 1
ATOM 1214 C CA . GLY A 1 153 ? -7.412 5.735 -5.921 1.00 50.97 153 GLY A CA 1
ATOM 1215 C C . GLY A 1 153 ? -7.239 6.946 -4.997 1.00 50.97 153 GLY A C 1
ATOM 1216 O O . GLY A 1 153 ? -7.485 6.832 -3.799 1.00 50.97 153 GLY A O 1
ATOM 1217 N N . ALA A 1 154 ? -6.828 8.095 -5.544 1.00 49.81 154 ALA A N 1
ATOM 1218 C CA . ALA A 1 154 ? -6.649 9.345 -4.802 1.00 49.81 154 ALA A CA 1
ATOM 1219 C C . ALA A 1 154 ? -7.896 10.252 -4.846 1.00 49.81 154 ALA A C 1
ATOM 1221 O O . ALA A 1 154 ? -8.012 11.167 -4.039 1.00 49.81 154 ALA A O 1
ATOM 1222 N N . ALA A 1 155 ? -8.843 9.984 -5.755 1.00 40.28 155 ALA A N 1
ATOM 1223 C CA . ALA A 1 155 ? -10.063 10.778 -5.928 1.00 40.28 155 ALA A CA 1
ATOM 1224 C C . ALA A 1 155 ? -11.215 10.396 -4.973 1.00 40.28 155 ALA A C 1
ATOM 1226 O O . ALA A 1 155 ? -12.206 11.115 -4.883 1.00 40.28 155 ALA A O 1
ATOM 1227 N N . ALA A 1 156 ? -11.104 9.294 -4.225 1.00 45.38 156 ALA A N 1
ATOM 1228 C CA . ALA A 1 156 ? -12.127 8.876 -3.266 1.00 45.38 156 ALA A CA 1
ATOM 1229 C C . ALA A 1 156 ? -11.809 9.382 -1.848 1.00 45.38 156 ALA A C 1
ATOM 1231 O O . ALA A 1 156 ? -11.391 8.606 -0.991 1.00 45.38 156 ALA A O 1
ATOM 1232 N N . GLY A 1 157 ? -11.983 10.690 -1.623 1.00 45.81 157 GLY A N 1
ATOM 1233 C CA . GLY A 1 157 ? -12.327 11.302 -0.324 1.00 45.81 157 GLY A CA 1
ATOM 1234 C C . GLY A 1 157 ? -11.420 11.066 0.892 1.00 45.81 157 GLY A C 1
ATOM 1235 O O . GLY A 1 157 ? -11.785 11.463 1.996 1.00 45.81 157 GLY A O 1
ATOM 1236 N N . GLN A 1 158 ? -10.260 10.433 0.742 1.00 50.09 158 GLN A N 1
ATOM 1237 C CA . GLN A 1 158 ? -9.320 10.236 1.837 1.00 50.09 158 GLN A CA 1
ATOM 1238 C C . GLN A 1 158 ? -8.443 11.477 1.941 1.00 50.09 158 GLN A C 1
ATOM 1240 O O . GLN A 1 158 ? -7.541 11.692 1.131 1.00 50.09 158 GLN A O 1
ATOM 1245 N N . THR A 1 159 ? -8.717 12.296 2.957 1.00 46.19 159 THR A N 1
ATOM 1246 C CA . THR A 1 159 ? -7.754 13.254 3.502 1.00 46.19 159 THR A CA 1
ATOM 1247 C C . THR A 1 159 ? -6.382 12.579 3.548 1.00 46.19 159 THR A C 1
ATOM 1249 O O . THR A 1 159 ? -6.303 11.437 4.013 1.00 46.19 159 THR A O 1
ATOM 1252 N N . PRO A 1 160 ? -5.304 13.222 3.062 1.00 47.72 160 PRO A N 1
ATOM 1253 C CA . PRO A 1 160 ? -3.981 12.626 3.095 1.00 47.72 160 PRO A CA 1
ATOM 1254 C C . PRO A 1 160 ? -3.569 12.487 4.562 1.00 47.72 160 PRO A C 1
ATOM 1256 O O . PRO A 1 160 ? -3.035 13.409 5.172 1.00 47.72 160 PRO A O 1
ATOM 1259 N N . ALA A 1 161 ? -3.857 11.328 5.159 1.00 57.03 161 ALA A N 1
ATOM 1260 C CA . ALA A 1 161 ? -3.231 10.915 6.401 1.00 57.03 161 ALA A CA 1
ATOM 1261 C C . ALA A 1 161 ? -1.718 11.029 6.178 1.00 57.03 161 ALA A C 1
ATOM 1263 O O . ALA A 1 161 ? -1.268 10.655 5.090 1.00 57.03 161 ALA A O 1
ATOM 1264 N N . PRO A 1 162 ? -0.938 11.551 7.146 1.00 50.03 162 PRO A N 1
ATOM 1265 C CA . PRO A 1 162 ? 0.486 11.791 6.963 1.00 50.03 162 PRO A CA 1
ATOM 1266 C C . PRO A 1 162 ? 1.118 10.490 6.486 1.00 50.03 162 PRO A C 1
ATOM 1268 O O . PRO A 1 162 ? 1.199 9.509 7.234 1.00 50.03 162 PRO A O 1
ATOM 1271 N N . ALA A 1 163 ? 1.456 10.459 5.196 1.00 59.78 163 ALA A N 1
ATOM 1272 C CA . ALA A 1 163 ? 1.976 9.283 4.544 1.00 59.78 163 ALA A CA 1
ATOM 1273 C C . ALA A 1 163 ? 3.279 8.970 5.264 1.00 59.78 163 ALA A C 1
ATOM 1275 O O . ALA A 1 163 ? 4.278 9.670 5.100 1.00 59.78 163 ALA A O 1
ATOM 1276 N N . ARG A 1 164 ? 3.254 7.944 6.122 1.00 56.50 164 ARG A N 1
ATOM 1277 C CA . ARG A 1 164 ? 4.481 7.356 6.655 1.00 56.50 164 ARG A CA 1
ATOM 1278 C C . ARG A 1 164 ? 5.397 7.160 5.448 1.00 56.50 164 ARG A C 1
ATOM 1280 O O . ARG A 1 164 ? 4.903 6.604 4.465 1.00 56.50 164 ARG A O 1
ATOM 1287 N N . PRO A 1 165 ? 6.658 7.627 5.479 1.00 51.81 165 PRO A N 1
ATOM 1288 C CA . PRO A 1 165 ? 7.552 7.535 4.335 1.00 51.81 165 PRO A CA 1
ATOM 1289 C C . PRO A 1 165 ? 7.757 6.057 4.014 1.00 51.81 165 PRO A C 1
ATOM 1291 O O . PRO A 1 165 ? 8.580 5.367 4.611 1.00 51.81 165 PRO A O 1
ATOM 1294 N N . MET A 1 166 ? 6.923 5.536 3.118 1.00 64.12 166 MET A N 1
ATOM 1295 C CA . MET A 1 166 ? 7.028 4.176 2.644 1.00 64.12 166 MET A CA 1
ATOM 1296 C C . MET A 1 166 ? 8.226 4.172 1.705 1.00 64.12 166 MET A C 1
ATOM 1298 O O . MET A 1 166 ? 8.235 4.936 0.734 1.00 64.12 166 MET A O 1
ATOM 1302 N N . PRO A 1 167 ? 9.260 3.367 1.994 1.00 66.81 167 PRO A N 1
ATOM 1303 C CA . PRO A 1 167 ? 10.452 3.345 1.168 1.00 66.81 167 PRO A CA 1
ATOM 1304 C C . PRO A 1 167 ? 10.052 3.019 -0.272 1.00 66.81 167 PRO A C 1
ATOM 1306 O O . PRO A 1 167 ? 9.314 2.059 -0.521 1.00 66.81 167 PRO A O 1
ATOM 1309 N N . LYS A 1 168 ? 10.510 3.843 -1.224 1.00 71.12 168 LYS A N 1
ATOM 1310 C CA . LYS A 1 168 ? 10.273 3.625 -2.656 1.00 71.12 168 LYS A CA 1
ATOM 1311 C C . LYS A 1 168 ? 10.778 2.225 -3.012 1.00 71.12 168 LYS A C 1
ATOM 1313 O O . LYS A 1 168 ? 11.972 1.943 -2.923 1.00 71.12 168 LYS A O 1
ATOM 1318 N N . ARG A 1 169 ? 9.862 1.323 -3.375 1.00 80.81 169 ARG A N 1
ATOM 1319 C CA . ARG A 1 169 ? 10.218 -0.046 -3.767 1.00 80.81 169 ARG A CA 1
ATOM 1320 C C . ARG A 1 169 ? 10.934 -0.009 -5.115 1.00 80.81 169 ARG A C 1
ATOM 1322 O O . ARG A 1 169 ? 10.414 0.562 -6.069 1.00 80.81 169 ARG A O 1
ATOM 1329 N N . LYS A 1 170 ? 12.111 -0.634 -5.187 1.00 88.31 170 LYS A N 1
ATOM 1330 C CA . LYS A 1 170 ? 12.858 -0.815 -6.441 1.00 88.31 170 LYS A CA 1
ATOM 1331 C C . LYS A 1 170 ? 12.053 -1.685 -7.414 1.00 88.31 170 LYS A C 1
ATOM 1333 O O . LYS A 1 170 ? 11.340 -2.584 -6.969 1.00 88.31 170 LYS A O 1
ATOM 1338 N N . PHE A 1 171 ? 12.217 -1.467 -8.720 1.00 89.62 171 PHE A N 1
ATOM 1339 C CA . PHE A 1 171 ? 11.609 -2.288 -9.780 1.00 89.62 171 PHE A CA 1
ATOM 1340 C C . PHE A 1 171 ? 11.843 -3.794 -9.565 1.00 89.62 171 PHE A C 1
ATOM 1342 O O . PHE A 1 171 ? 10.910 -4.590 -9.642 1.00 89.62 171 PHE A O 1
ATOM 1349 N N . SER A 1 172 ? 13.058 -4.173 -9.161 1.00 89.25 172 SER A N 1
ATOM 1350 C CA . SER A 1 172 ? 13.421 -5.566 -8.883 1.00 89.25 172 SER A CA 1
ATOM 1351 C C . SER A 1 172 ? 12.629 -6.208 -7.735 1.00 89.25 172 SER A C 1
ATOM 1353 O O . SER A 1 172 ? 12.449 -7.418 -7.731 1.00 89.25 172 SER A O 1
ATOM 1355 N N . SER A 1 173 ? 12.074 -5.429 -6.795 1.00 89.06 173 SER A N 1
ATOM 1356 C CA . SER A 1 173 ? 11.285 -5.948 -5.660 1.00 89.06 173 SER A CA 1
ATOM 1357 C C . SER A 1 173 ? 9.972 -6.616 -6.082 1.00 89.06 173 SER A C 1
ATOM 1359 O O . SER A 1 173 ? 9.331 -7.282 -5.265 1.00 89.06 173 SER A O 1
ATOM 1361 N N . PHE A 1 174 ? 9.514 -6.389 -7.312 1.00 88.31 174 PHE A N 1
ATOM 1362 C CA . PHE A 1 174 ? 8.258 -6.942 -7.810 1.00 88.31 174 PHE A CA 1
ATOM 1363 C C . PHE A 1 174 ? 8.420 -8.322 -8.459 1.00 88.31 174 PHE A C 1
ATOM 1365 O O . PHE A 1 174 ? 7.414 -8.992 -8.679 1.00 88.31 174 PHE A O 1
ATOM 1372 N N . PHE A 1 175 ? 9.654 -8.769 -8.706 1.00 89.62 175 PHE A N 1
ATOM 1373 C CA . PHE A 1 175 ? 9.945 -10.046 -9.351 1.00 89.62 175 PHE A CA 1
ATOM 1374 C C . PHE A 1 175 ? 10.576 -11.006 -8.353 1.00 89.62 175 PHE A C 1
ATOM 1376 O O . PHE A 1 175 ? 11.434 -10.630 -7.559 1.00 89.62 175 PHE A O 1
ATOM 1383 N N . LYS A 1 176 ? 10.144 -12.266 -8.398 1.00 92.25 176 LYS A N 1
ATOM 1384 C CA . LYS A 1 176 ? 10.755 -13.349 -7.617 1.00 92.25 176 LYS A CA 1
ATOM 1385 C C . LYS A 1 176 ? 11.837 -14.091 -8.404 1.00 92.25 176 LYS A C 1
ATOM 1387 O O . LYS A 1 176 ? 12.748 -14.649 -7.808 1.00 92.25 176 LYS A O 1
ATOM 1392 N N . SER A 1 177 ? 11.724 -14.094 -9.727 1.00 93.88 177 SER A N 1
ATOM 1393 C CA . SER A 1 177 ? 12.678 -14.686 -10.658 1.00 93.88 177 SER A CA 1
ATOM 1394 C C . SER A 1 177 ? 12.599 -13.927 -11.983 1.00 93.88 177 SER A C 1
ATOM 1396 O O . SER A 1 177 ? 11.533 -13.415 -12.337 1.00 93.88 177 SER A O 1
ATOM 1398 N N . LEU A 1 178 ? 13.731 -13.835 -12.675 1.00 92.38 178 LEU A N 1
ATOM 1399 C CA . LEU A 1 178 ? 13.869 -13.310 -14.026 1.00 92.38 178 LEU A CA 1
ATOM 1400 C C . LEU A 1 178 ? 14.761 -14.290 -14.786 1.00 92.38 178 LEU A C 1
ATOM 1402 O O . LEU A 1 178 ? 15.828 -14.649 -14.294 1.00 92.38 178 LEU A O 1
ATOM 1406 N N . VAL A 1 179 ? 14.304 -14.738 -15.951 1.00 94.19 179 VAL A N 1
ATOM 1407 C CA . VAL A 1 179 ? 15.016 -15.697 -16.801 1.00 94.19 179 VAL A CA 1
ATOM 1408 C C . VAL 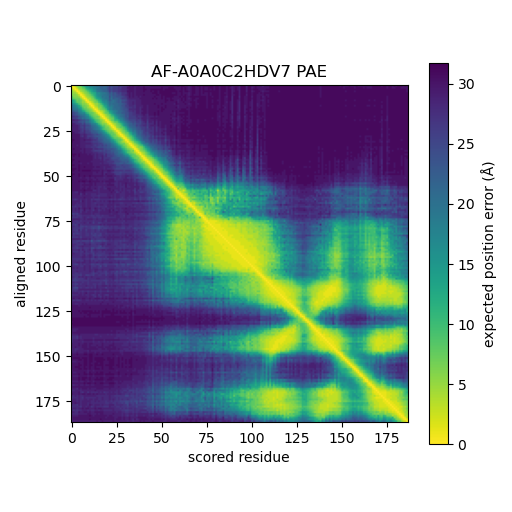A 1 179 ? 15.146 -15.078 -18.186 1.00 94.19 179 VAL A C 1
ATOM 1410 O O . VAL A 1 179 ? 14.150 -14.626 -18.749 1.00 94.19 179 VAL A O 1
ATOM 1413 N N . SER A 1 180 ? 16.366 -15.043 -18.715 1.00 88.81 180 SER A N 1
ATOM 1414 C CA . SER A 1 180 ? 16.678 -14.569 -20.063 1.00 88.81 180 SER A CA 1
ATOM 1415 C C . SER A 1 180 ? 17.283 -15.707 -20.875 1.00 88.81 180 SER A C 1
ATOM 1417 O O . SER A 1 180 ? 18.223 -16.353 -20.413 1.00 88.81 180 SER A O 1
ATOM 1419 N N . PHE A 1 181 ? 16.768 -15.922 -22.081 1.00 90.75 181 PHE A N 1
ATOM 1420 C CA . PHE A 1 181 ? 17.338 -16.850 -23.052 1.00 90.75 181 PHE A CA 1
ATOM 1421 C C . PHE A 1 181 ? 17.981 -16.040 -24.173 1.00 90.75 181 PHE A C 1
ATOM 1423 O O . PHE A 1 181 ? 17.362 -15.109 -24.686 1.00 90.75 181 PHE A O 1
ATOM 1430 N N . ALA A 1 182 ? 19.213 -16.389 -24.530 1.00 86.25 182 ALA A N 1
ATOM 1431 C CA . ALA A 1 182 ? 19.906 -15.843 -25.685 1.00 86.25 182 ALA A CA 1
ATOM 1432 C C . ALA A 1 182 ? 20.129 -16.983 -26.679 1.00 86.25 182 ALA A C 1
ATOM 1434 O O . ALA A 1 182 ? 20.671 -18.024 -26.308 1.00 86.25 182 ALA A O 1
ATOM 1435 N N . LEU A 1 183 ? 19.682 -16.790 -27.917 1.00 83.25 183 LEU A N 1
ATOM 1436 C CA . LEU A 1 183 ? 20.049 -17.649 -29.035 1.00 83.25 183 LEU A CA 1
ATOM 1437 C C . LEU A 1 183 ? 21.269 -17.007 -29.689 1.00 83.25 183 LEU A C 1
ATOM 1439 O O . LEU A 1 183 ? 21.205 -15.852 -30.106 1.00 83.25 183 LEU A O 1
ATOM 1443 N N . ILE A 1 184 ? 22.388 -17.726 -29.683 1.00 80.44 184 ILE A N 1
ATOM 1444 C CA . ILE A 1 184 ? 23.604 -17.326 -30.386 1.00 80.44 184 ILE A CA 1
ATOM 1445 C C . ILE A 1 184 ? 23.682 -18.230 -31.605 1.00 80.44 184 ILE A C 1
ATOM 1447 O O . ILE A 1 184 ? 23.952 -19.424 -31.466 1.00 80.44 184 ILE A O 1
ATOM 1451 N N . ASP A 1 185 ? 23.417 -17.666 -32.777 1.00 82.38 185 ASP A N 1
ATOM 1452 C CA . ASP A 1 185 ? 23.664 -18.361 -34.031 1.00 82.38 185 ASP A CA 1
ATOM 1453 C C . ASP A 1 185 ? 25.180 -18.350 -34.283 1.00 82.38 185 ASP A C 1
ATOM 1455 O O . ASP A 1 185 ? 25.791 -17.293 -34.445 1.00 82.38 185 ASP A O 1
ATOM 1459 N N . LEU A 1 186 ? 25.799 -19.533 -34.243 1.00 68.69 186 LEU A N 1
ATOM 1460 C CA . LEU A 1 186 ? 27.175 -19.745 -34.688 1.00 68.69 186 LEU A CA 1
ATOM 1461 C C . LEU A 1 186 ? 27.124 -19.991 -36.195 1.00 68.69 186 LEU A C 1
ATOM 1463 O O . LEU A 1 186 ? 26.703 -21.064 -36.626 1.00 68.69 186 LEU A O 1
ATOM 1467 N N . ASN A 1 187 ? 27.498 -18.975 -36.966 1.00 54.84 187 ASN A N 1
ATOM 1468 C CA . ASN A 1 187 ? 27.751 -19.102 -38.398 1.00 54.84 187 ASN A CA 1
ATOM 1469 C C . ASN A 1 187 ? 29.232 -19.390 -38.650 1.00 54.84 187 ASN A C 1
ATOM 1471 O O . ASN A 1 187 ? 30.062 -18.822 -37.903 1.00 54.84 187 ASN A O 1
#

Nearest PDB structures (foldseek):
  3wev-assembly1_A  TM=5.825E-01  e=1.637E+00  Marinomonas mediterranea MMB-1
  2ymw-assembly1_B  TM=5.752E-01  e=1.982E+00  Marinomonas mediterranea MMB-1
  3weu-assembly1_A  TM=5.823E-01  e=5.148E+00  Marinomonas mediterranea MMB-1
  3m4e-assembly1_A  TM=5.121E-01  e=5.148E+00  Staphylococcus aureus
  3wev-assembly1_B  TM=3.794E-01  e=3.514E+00  Marinomonas mediterranea MMB-1

pLDDT: mean 70.11, std 18.98, range [37.88, 96.81]

Secondary structure (DSSP, 8-state):
---PPPP----------------------PPP--------------------------GGGGPPPHHHHHH-THHHHHHHHHHHHHHHHHHHHHHHHHHHHHHHS------EEEEEEEEEEE--B--SSTT--PBPPEEEEEEEEEEE--GGGTSSS-------------GGGG-S-----------

Organism: NCBI:txid51022

Sequence (187 aa):
MQQQRAVGTPGQPMGRYGPQPGATPQSAMRRPGGPQMPSQGPPMQPNRVSQPIRKKKRYADKLISPQVRELVPESQAYMDLLAFEQKLDATITRKKLDIQEALKRPQKVKKRLRIYISHTFIAGKEPEKEGEEGTVPMWELRVEGRLIEDQNGAAAGQTPAPARPMPKRKFSSFFKSLVSFALIDLN

Solvent-accessible surface area (backbone atoms only — not comparable to full-atom values): 13371 Å² total; per-residue (Å²): 142,87,86,84,86,84,88,87,84,86,83,88,88,85,87,82,89,85,88,86,88,86,88,87,84,87,81,89,78,85,84,85,90,76,91,85,81,89,78,91,72,84,83,84,73,81,82,72,77,77,69,79,77,73,76,75,79,53,74,75,82,73,60,79,57,72,76,58,42,78,76,32,80,68,47,57,59,53,52,52,52,53,53,47,51,51,53,48,53,52,50,51,54,49,50,52,48,52,52,54,55,50,69,70,48,78,81,82,79,90,72,51,74,48,75,48,79,48,78,46,77,45,82,45,45,78,50,92,48,100,88,52,81,53,45,75,64,45,77,48,79,48,79,47,60,46,74,49,78,65,67,78,73,68,69,68,84,63,74,82,63,82,73,69,86,68,76,84,77,56,63,70,75,78,54,93,76,86,87,87,88,82,88,78,85,86,128

Radius of gyration: 39.95 Å; Cα contacts (8 Å, |Δi|>4): 74; chains: 1; bounding box: 106×60×91 Å